Protein AF-A0A7J6TR35-F1 (afdb_monomer)

Structure (mmCIF, N/CA/C/O backbone):
data_AF-A0A7J6TR35-F1
#
_entry.id   AF-A0A7J6TR35-F1
#
loop_
_atom_site.group_PDB
_atom_site.id
_atom_site.type_symbol
_atom_site.label_atom_id
_atom_site.label_alt_id
_atom_site.label_comp_id
_atom_site.label_asym_id
_atom_site.label_entity_id
_atom_site.label_seq_id
_atom_site.pdbx_PDB_ins_code
_atom_site.Cartn_x
_atom_site.Cartn_y
_atom_site.Cartn_z
_atom_site.occupancy
_atom_site.B_iso_or_equiv
_atom_site.auth_seq_id
_atom_site.auth_comp_id
_atom_site.auth_asym_id
_atom_site.auth_atom_id
_atom_site.pdbx_PDB_model_num
ATOM 1 N N . GLY A 1 1 ? -9.290 15.208 1.679 1.00 87.44 1 GLY A N 1
ATOM 2 C CA . GLY A 1 1 ? -8.814 13.828 1.467 1.00 87.44 1 GLY A CA 1
ATOM 3 C C . GLY A 1 1 ? -7.302 13.813 1.445 1.00 87.44 1 GLY A C 1
ATOM 4 O O . GLY A 1 1 ? -6.704 14.871 1.281 1.00 87.44 1 GLY A O 1
ATOM 5 N N . THR A 1 2 ? -6.692 12.647 1.624 1.00 95.50 2 THR A N 1
ATOM 6 C CA . THR A 1 2 ? -5.244 12.455 1.485 1.00 95.50 2 THR A CA 1
ATOM 7 C C . THR A 1 2 ? -4.943 11.635 0.238 1.00 95.50 2 THR A C 1
ATOM 9 O O . THR A 1 2 ? -5.735 10.778 -0.150 1.00 95.50 2 THR A O 1
ATOM 12 N N . THR A 1 3 ? -3.794 11.877 -0.393 1.00 94.62 3 THR A N 1
ATOM 13 C CA . THR A 1 3 ? -3.360 11.060 -1.534 1.00 94.62 3 THR A CA 1
ATOM 14 C C . THR A 1 3 ? -2.903 9.680 -1.066 1.00 94.62 3 THR A C 1
ATOM 16 O O . THR A 1 3 ? -3.290 8.667 -1.640 1.00 94.62 3 THR A O 1
ATOM 19 N N . TYR A 1 4 ? -2.088 9.643 -0.010 1.00 96.75 4 TYR A N 1
ATOM 20 C CA . TYR A 1 4 ? -1.455 8.424 0.480 1.00 96.75 4 TYR A CA 1
ATOM 21 C C . TYR A 1 4 ? -2.284 7.774 1.579 1.00 96.75 4 TYR A C 1
ATOM 23 O O . TYR A 1 4 ? -3.078 8.432 2.263 1.00 96.75 4 TYR A O 1
ATOM 31 N N . THR A 1 5 ? -2.041 6.481 1.758 1.00 96.81 5 THR A N 1
ATOM 32 C CA . THR A 1 5 ? -2.553 5.709 2.883 1.00 96.81 5 THR A CA 1
ATOM 33 C C . THR A 1 5 ? -1.541 5.763 4.019 1.00 96.81 5 THR A C 1
ATOM 35 O O . THR A 1 5 ? -0.380 5.402 3.846 1.00 96.81 5 THR A O 1
ATOM 38 N N . TYR A 1 6 ? -1.970 6.226 5.188 1.00 97.44 6 TYR A N 1
ATOM 39 C CA . TYR A 1 6 ? -1.107 6.366 6.356 1.00 97.44 6 TYR A CA 1
ATOM 40 C C . TYR A 1 6 ? -1.404 5.241 7.335 1.00 97.44 6 TYR A C 1
ATOM 42 O O . TYR A 1 6 ? -2.530 5.102 7.816 1.00 97.44 6 TYR A O 1
ATOM 50 N N . LEU A 1 7 ? -0.390 4.432 7.625 1.00 96.38 7 LEU A N 1
ATOM 51 C CA . LEU A 1 7 ? -0.493 3.283 8.515 1.00 96.38 7 LEU A CA 1
ATOM 52 C C . LEU A 1 7 ? 0.219 3.567 9.842 1.00 96.38 7 LEU A C 1
ATOM 54 O O . LEU A 1 7 ? 1.269 4.210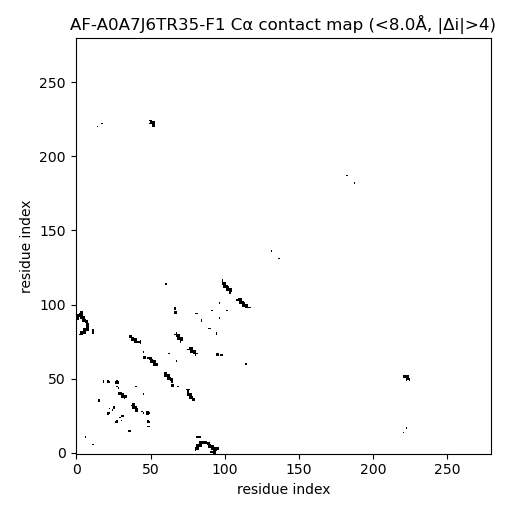 9.848 1.00 96.38 7 LEU A O 1
ATOM 58 N N . PRO A 1 8 ? -0.274 3.030 10.969 1.00 97.56 8 PRO A N 1
ATOM 59 C CA . PRO A 1 8 ? 0.451 3.061 12.231 1.00 97.56 8 PRO A CA 1
ATOM 60 C C . PRO A 1 8 ? 1.866 2.477 12.086 1.00 97.56 8 PRO A C 1
ATOM 62 O O . PRO A 1 8 ? 2.030 1.493 11.353 1.00 97.56 8 PRO A O 1
ATOM 65 N N . PRO A 1 9 ? 2.870 2.974 12.836 1.00 96.88 9 PRO A N 1
ATOM 66 C CA . PRO A 1 9 ? 4.278 2.616 12.637 1.00 96.88 9 PRO A CA 1
ATOM 67 C C . PRO A 1 9 ? 4.554 1.108 12.567 1.00 96.88 9 PRO A C 1
ATOM 69 O O . PRO A 1 9 ? 5.348 0.637 11.754 1.00 96.88 9 PRO A O 1
ATOM 72 N N . GLN A 1 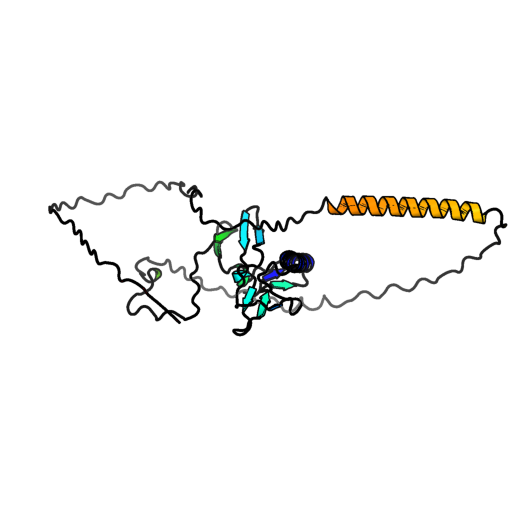10 ? 3.877 0.322 13.412 1.00 96.25 10 GLN A N 1
ATOM 73 C CA . GLN A 1 10 ? 4.049 -1.134 13.451 1.00 96.25 10 GLN A CA 1
ATOM 74 C C . GLN A 1 10 ? 3.476 -1.825 12.210 1.00 96.25 10 GLN A C 1
ATOM 76 O O . GLN A 1 10 ? 4.084 -2.764 11.701 1.00 96.25 10 GLN A O 1
ATOM 81 N N . ILE A 1 11 ? 2.333 -1.350 11.709 1.00 95.69 11 ILE A N 1
ATOM 82 C CA . ILE A 1 11 ? 1.693 -1.904 10.513 1.00 95.69 11 ILE A CA 1
ATOM 83 C C . ILE A 1 11 ? 2.506 -1.513 9.281 1.00 95.69 11 ILE A C 1
ATOM 85 O O . ILE A 1 11 ? 2.834 -2.387 8.486 1.00 95.69 11 ILE A O 1
ATOM 89 N N . PHE A 1 12 ? 2.921 -0.245 9.172 1.00 96.38 12 PHE A N 1
ATOM 90 C CA . PHE A 1 12 ? 3.792 0.219 8.091 1.00 96.38 12 PHE A CA 1
ATOM 91 C C . PHE A 1 12 ? 5.084 -0.605 8.020 1.00 96.38 12 PHE A C 1
ATOM 93 O O . PHE A 1 12 ? 5.415 -1.163 6.978 1.00 96.38 12 PHE A O 1
ATOM 100 N N . LYS A 1 13 ? 5.777 -0.772 9.154 1.00 96.56 13 LYS A N 1
ATOM 101 C CA . LYS A 1 13 ? 7.001 -1.580 9.230 1.00 96.56 13 LYS A CA 1
ATOM 102 C C . LYS A 1 13 ? 6.760 -3.046 8.862 1.00 96.56 13 LYS A C 1
ATOM 104 O O . LYS A 1 13 ? 7.585 -3.641 8.173 1.00 96.56 13 LYS A O 1
ATOM 109 N N . SER A 1 14 ? 5.661 -3.636 9.337 1.00 96.00 14 SER A N 1
ATOM 110 C CA . SER A 1 14 ? 5.304 -5.021 9.010 1.00 96.00 14 SER A CA 1
ATOM 111 C C . SER A 1 14 ? 5.011 -5.187 7.522 1.00 96.00 14 SER A C 1
ATOM 113 O O . SER A 1 14 ? 5.432 -6.177 6.933 1.00 96.00 14 SER A O 1
ATOM 115 N N . PHE A 1 15 ? 4.322 -4.221 6.917 1.00 96.19 15 PHE A N 1
ATOM 116 C CA . PHE A 1 15 ? 4.038 -4.199 5.489 1.00 96.19 15 PHE A CA 1
ATOM 117 C C . PHE A 1 15 ? 5.333 -4.147 4.679 1.00 96.19 15 PHE A C 1
ATOM 119 O O . PHE A 1 15 ? 5.580 -5.028 3.860 1.00 96.19 15 PHE A O 1
ATOM 126 N N . THR A 1 16 ? 6.208 -3.170 4.947 1.00 96.62 16 THR A N 1
ATOM 127 C CA . THR A 1 16 ? 7.451 -3.023 4.176 1.00 96.62 16 THR A CA 1
ATOM 128 C C . THR A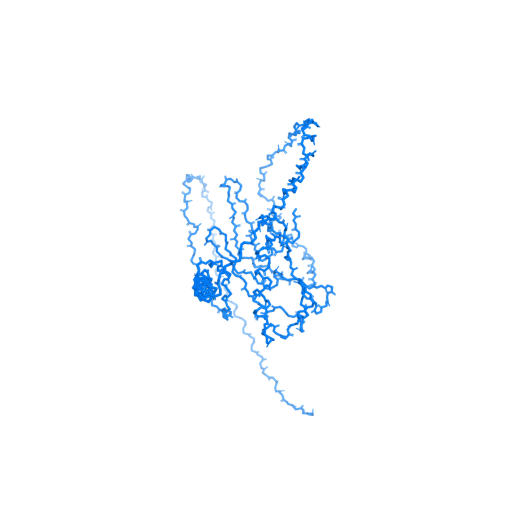 1 16 ? 8.355 -4.242 4.322 1.00 96.62 16 THR A C 1
ATOM 130 O O . THR A 1 16 ? 8.934 -4.678 3.336 1.00 96.62 16 THR A O 1
ATOM 133 N N . ALA A 1 17 ? 8.426 -4.831 5.521 1.00 96.56 17 ALA A N 1
ATOM 134 C CA . ALA A 1 17 ? 9.193 -6.051 5.754 1.00 96.56 17 ALA A CA 1
ATOM 135 C C . ALA A 1 17 ? 8.608 -7.268 5.019 1.00 96.56 17 ALA A C 1
ATOM 137 O O . ALA A 1 17 ? 9.368 -8.110 4.555 1.00 96.56 17 ALA A O 1
ATOM 138 N N . ALA A 1 18 ? 7.280 -7.367 4.898 1.00 96.94 18 ALA A N 1
ATOM 139 C CA . ALA A 1 18 ? 6.636 -8.438 4.140 1.00 96.94 18 ALA A CA 1
ATOM 140 C C . ALA A 1 18 ? 6.926 -8.328 2.637 1.00 96.94 18 ALA A C 1
ATOM 142 O O . ALA A 1 18 ? 7.180 -9.346 2.001 1.00 96.94 18 ALA A O 1
ATOM 143 N N . VAL A 1 19 ? 6.950 -7.109 2.081 1.00 97.25 19 VAL A N 1
ATOM 144 C CA . VAL A 1 19 ? 7.392 -6.895 0.692 1.00 97.25 19 VAL A CA 1
ATOM 145 C C . VAL A 1 19 ? 8.872 -7.239 0.539 1.00 97.25 19 VAL A C 1
ATOM 147 O O . VAL A 1 19 ? 9.225 -7.984 -0.368 1.00 97.25 19 VAL A O 1
ATOM 150 N N . ASP A 1 20 ? 9.732 -6.745 1.437 1.00 96.56 20 ASP A N 1
ATOM 151 C CA . ASP A 1 20 ? 11.172 -7.028 1.397 1.00 96.56 20 ASP A CA 1
ATOM 152 C C . ASP A 1 20 ? 11.445 -8.544 1.439 1.00 96.56 20 ASP A C 1
ATOM 154 O O . ASP A 1 20 ? 12.302 -9.035 0.710 1.00 96.56 20 ASP A O 1
ATOM 158 N N . GLU A 1 21 ? 10.699 -9.289 2.261 1.00 97.19 21 GLU A N 1
ATOM 159 C CA . GLU A 1 21 ? 10.762 -10.752 2.336 1.00 97.19 21 GLU A CA 1
ATOM 160 C C . GLU A 1 21 ? 10.277 -11.419 1.046 1.00 97.19 21 GLU A C 1
ATOM 162 O O . GLU A 1 21 ? 10.969 -12.284 0.515 1.00 97.19 21 GLU A O 1
ATOM 167 N N . ALA A 1 22 ? 9.115 -11.008 0.532 1.00 96.81 22 ALA A N 1
ATOM 168 C CA . ALA A 1 22 ? 8.531 -11.569 -0.684 1.00 96.81 22 ALA A CA 1
ATOM 169 C C . ALA A 1 22 ? 9.406 -11.329 -1.922 1.00 96.81 22 ALA A C 1
ATOM 171 O O . ALA A 1 22 ? 9.386 -12.133 -2.845 1.00 96.81 22 ALA A O 1
ATOM 172 N N . CYS A 1 23 ? 10.187 -10.248 -1.932 1.00 96.44 23 CYS A N 1
ATOM 173 C CA . CYS A 1 23 ? 11.065 -9.877 -3.037 1.00 96.44 23 CYS A CA 1
ATOM 174 C C . CYS A 1 23 ? 12.498 -10.414 -2.919 1.00 96.44 23 CYS A C 1
ATOM 176 O O . CYS A 1 23 ? 13.346 -10.063 -3.747 1.00 96.44 23 CYS A O 1
ATOM 178 N N . LYS A 1 24 ? 12.799 -11.249 -1.916 1.00 95.00 24 LYS A N 1
ATOM 179 C CA . LYS A 1 24 ? 14.118 -11.884 -1.796 1.00 95.00 24 LYS A CA 1
ATOM 180 C C . LYS A 1 24 ? 14.457 -12.722 -3.022 1.00 95.00 24 LYS A C 1
ATOM 182 O O . LYS A 1 24 ? 13.583 -13.190 -3.746 1.00 95.00 24 LYS A O 1
ATOM 187 N N . ASP A 1 25 ? 15.758 -12.875 -3.254 1.00 93.88 25 ASP A N 1
ATOM 188 C CA . ASP A 1 25 ? 16.315 -13.720 -4.315 1.00 93.88 25 ASP A CA 1
ATOM 189 C C . ASP A 1 25 ? 15.772 -13.402 -5.723 1.00 93.88 25 ASP A C 1
ATOM 191 O O . ASP A 1 25 ? 15.771 -14.245 -6.616 1.00 93.88 25 ASP A O 1
ATOM 195 N N . GLY A 1 26 ? 15.327 -12.157 -5.935 1.00 93.06 26 GLY A N 1
ATOM 196 C CA . GLY A 1 26 ? 14.819 -11.677 -7.219 1.00 93.06 26 GLY A CA 1
ATOM 197 C C . GLY A 1 26 ? 13.370 -12.061 -7.525 1.00 93.06 26 GLY A C 1
ATOM 198 O O . GLY A 1 26 ? 12.930 -11.825 -8.649 1.00 93.06 26 GLY A O 1
ATOM 199 N N . ALA A 1 27 ? 12.616 -12.592 -6.556 1.00 95.12 27 ALA A N 1
ATOM 200 C CA . ALA A 1 27 ? 11.234 -13.042 -6.745 1.00 95.12 27 ALA A CA 1
ATOM 201 C C . ALA A 1 27 ? 10.281 -11.946 -7.265 1.00 95.12 27 ALA A C 1
ATOM 203 O O . ALA A 1 27 ? 9.334 -12.249 -7.983 1.00 95.12 27 ALA A O 1
ATOM 204 N N . CYS A 1 28 ? 10.579 -10.671 -7.000 1.00 96.56 28 CYS A N 1
ATOM 205 C CA . CYS A 1 28 ? 9.855 -9.530 -7.569 1.00 96.56 28 CYS A CA 1
ATOM 206 C C . CYS A 1 28 ? 10.427 -9.094 -8.929 1.00 96.56 28 CYS A C 1
ATOM 208 O O . CYS A 1 28 ? 10.752 -7.925 -9.120 1.00 96.56 28 CYS A O 1
ATOM 210 N N . GLY A 1 29 ? 10.619 -10.034 -9.859 1.00 94.19 29 GLY A N 1
ATOM 211 C CA . GLY A 1 29 ? 11.063 -9.731 -11.229 1.00 94.19 29 GLY A CA 1
ATOM 212 C C . GLY A 1 29 ? 12.459 -9.098 -11.312 1.00 94.19 29 GLY A C 1
ATOM 213 O O . GLY A 1 29 ? 12.729 -8.284 -12.192 1.00 94.19 29 GLY A O 1
ATOM 214 N N . GLY A 1 30 ? 13.345 -9.416 -10.364 1.00 94.69 30 GLY A N 1
ATOM 215 C CA . GLY A 1 30 ? 14.668 -8.792 -10.263 1.00 94.69 30 GLY A CA 1
ATOM 216 C C . GLY A 1 30 ? 14.656 -7.351 -9.735 1.00 94.69 30 GLY A C 1
ATOM 217 O O . GLY A 1 30 ? 15.673 -6.660 -9.838 1.00 94.69 30 GLY A O 1
ATOM 218 N N . ALA A 1 31 ? 13.540 -6.881 -9.167 1.00 96.62 31 ALA A N 1
ATOM 219 C CA . ALA A 1 31 ? 13.483 -5.577 -8.524 1.00 96.62 31 ALA A CA 1
ATOM 220 C C . ALA A 1 31 ? 14.468 -5.473 -7.348 1.00 96.62 31 ALA A C 1
ATOM 222 O O . ALA A 1 31 ? 14.648 -6.404 -6.563 1.00 96.62 31 ALA A O 1
ATOM 223 N N . THR A 1 32 ? 15.097 -4.306 -7.205 1.00 96.31 32 THR A N 1
ATOM 224 C CA . THR A 1 32 ? 16.087 -4.028 -6.154 1.00 96.31 32 THR A CA 1
ATOM 225 C C . THR A 1 32 ? 15.641 -2.875 -5.270 1.00 96.31 32 THR A C 1
ATOM 227 O O . THR A 1 32 ? 15.049 -1.898 -5.732 1.00 96.31 32 THR A O 1
ATOM 230 N N . ARG A 1 33 ? 15.902 -2.973 -3.965 1.00 95.38 33 ARG A N 1
ATOM 231 C CA . ARG A 1 33 ? 15.516 -1.934 -3.008 1.00 95.38 33 ARG A CA 1
ATOM 232 C C . ARG A 1 33 ? 16.359 -0.676 -3.227 1.00 95.38 33 ARG A C 1
ATOM 234 O O . ARG A 1 33 ? 17.584 -0.749 -3.190 1.00 95.38 33 ARG A O 1
ATOM 241 N N . LYS A 1 34 ? 15.712 0.476 -3.431 1.00 94.38 34 LYS A N 1
ATOM 242 C CA . LYS A 1 34 ? 16.393 1.774 -3.583 1.00 94.38 34 LYS A CA 1
ATOM 243 C C . LYS A 1 34 ? 16.568 2.475 -2.242 1.00 94.38 34 LYS A C 1
ATOM 245 O O . LYS A 1 34 ? 17.639 2.983 -1.931 1.00 94.38 34 LYS A O 1
ATOM 250 N N . ASP A 1 35 ? 15.488 2.518 -1.474 1.00 94.12 35 ASP A N 1
ATOM 251 C CA . ASP A 1 35 ? 15.410 3.152 -0.164 1.00 94.12 35 ASP A CA 1
ATOM 252 C C . ASP A 1 35 ? 14.263 2.518 0.651 1.00 94.12 35 ASP A C 1
ATOM 254 O O . ASP A 1 35 ? 13.765 1.441 0.318 1.00 94.12 35 ASP A O 1
ATOM 258 N N . ARG A 1 36 ? 13.847 3.164 1.749 1.00 91.31 36 ARG A N 1
ATOM 259 C CA . ARG A 1 36 ? 12.800 2.648 2.647 1.00 91.31 36 ARG A CA 1
ATOM 260 C C . ARG A 1 36 ? 11.435 2.513 1.963 1.00 91.31 36 ARG A C 1
ATOM 262 O O . ARG A 1 36 ? 10.634 1.674 2.379 1.00 91.31 36 ARG A O 1
ATOM 269 N N . THR A 1 37 ? 11.139 3.331 0.961 1.00 94.62 37 THR A N 1
ATOM 270 C CA . THR A 1 37 ? 9.813 3.409 0.336 1.00 94.62 37 THR A CA 1
ATOM 271 C C . THR A 1 37 ? 9.829 3.065 -1.144 1.00 94.62 37 THR A C 1
ATOM 273 O O . THR A 1 37 ? 8.766 2.808 -1.693 1.00 94.62 37 THR A O 1
ATOM 276 N N . CYS A 1 38 ? 10.997 2.967 -1.778 1.00 96.44 38 CYS A N 1
ATOM 277 C CA . CYS A 1 38 ? 11.120 2.784 -3.216 1.00 96.44 38 CYS A CA 1
ATOM 278 C C . CYS A 1 38 ? 11.940 1.551 -3.619 1.00 96.44 38 CYS A C 1
ATOM 280 O O . CYS A 1 38 ? 12.883 1.125 -2.944 1.00 96.44 38 CYS A O 1
ATOM 282 N N . TRP A 1 39 ? 11.592 1.021 -4.784 1.00 97.56 39 TRP A N 1
ATOM 283 C CA . TRP A 1 39 ? 12.225 -0.082 -5.494 1.00 97.56 39 TRP A CA 1
ATOM 284 C C . TRP A 1 39 ? 12.618 0.369 -6.895 1.00 97.56 39 TRP A C 1
ATOM 286 O O . TRP A 1 39 ? 11.946 1.210 -7.486 1.00 97.56 39 TRP A O 1
ATOM 296 N N . VAL A 1 40 ? 13.689 -0.197 -7.437 1.00 96.62 40 VAL A N 1
ATOM 297 C CA . VAL A 1 40 ? 14.005 -0.137 -8.863 1.00 96.62 40 VAL A CA 1
ATOM 298 C C . VAL A 1 40 ? 13.534 -1.445 -9.488 1.00 96.62 40 VAL A C 1
ATOM 300 O O . VAL A 1 40 ? 14.102 -2.488 -9.176 1.00 96.62 40 VAL A O 1
ATOM 303 N N . SER A 1 41 ? 12.507 -1.394 -10.335 1.00 95.12 41 SER A N 1
ATOM 304 C CA . SER A 1 41 ? 11.939 -2.562 -11.012 1.00 95.12 41 SER A CA 1
ATOM 305 C C . SER A 1 41 ? 12.352 -2.594 -12.489 1.00 95.12 41 SER A C 1
ATOM 307 O O . SER A 1 41 ? 12.053 -1.642 -13.221 1.00 95.12 41 SER A O 1
ATOM 309 N N . PRO A 1 42 ? 13.058 -3.639 -12.955 1.00 91.56 42 PRO A N 1
ATOM 310 C CA . PRO A 1 42 ? 13.321 -3.838 -14.375 1.00 91.56 42 PRO A CA 1
ATOM 311 C C . PRO A 1 42 ? 12.022 -3.874 -15.190 1.00 91.56 42 PRO A C 1
ATOM 313 O O . PRO A 1 42 ? 11.014 -4.415 -14.751 1.00 91.56 42 PRO A O 1
ATOM 316 N N . GLY A 1 43 ? 12.041 -3.293 -16.390 1.00 86.56 43 GLY A N 1
ATOM 317 C CA . GLY A 1 43 ? 10.910 -3.388 -17.321 1.00 86.56 43 GLY A CA 1
ATOM 318 C C . GLY A 1 43 ? 9.664 -2.576 -16.952 1.00 86.56 43 GLY A C 1
ATOM 319 O O . GLY A 1 43 ? 8.666 -2.704 -17.649 1.00 86.56 43 GLY A O 1
ATOM 320 N N . ASN A 1 44 ? 9.712 -1.720 -15.921 1.00 87.62 44 ASN A N 1
ATOM 321 C CA . ASN A 1 44 ? 8.551 -0.944 -15.463 1.00 87.62 44 ASN A CA 1
ATOM 322 C C . ASN A 1 44 ? 7.340 -1.812 -15.080 1.00 87.62 44 ASN A C 1
ATOM 324 O O . ASN A 1 44 ? 6.191 -1.420 -15.283 1.00 87.62 44 ASN A O 1
ATOM 328 N N . ASP A 1 45 ? 7.603 -2.982 -14.500 1.00 88.31 45 ASP A N 1
ATOM 329 C CA . ASP A 1 45 ? 6.560 -3.920 -14.105 1.00 88.31 45 ASP A CA 1
ATOM 330 C C . ASP A 1 45 ? 6.472 -4.068 -12.580 1.00 88.31 45 ASP A C 1
ATOM 332 O O . ASP A 1 45 ? 7.482 -4.137 -11.875 1.00 88.31 45 ASP A O 1
ATOM 336 N N . THR A 1 46 ? 5.247 -4.105 -12.063 1.00 93.94 46 THR A N 1
ATOM 337 C CA . THR A 1 46 ? 4.931 -4.369 -10.653 1.00 93.94 46 THR A CA 1
ATOM 338 C C . THR A 1 46 ? 4.190 -5.690 -10.460 1.00 93.94 46 THR A C 1
ATOM 340 O O . THR A 1 46 ? 3.920 -6.060 -9.321 1.00 93.94 46 THR A O 1
ATOM 343 N N . SER A 1 47 ? 3.898 -6.439 -11.526 1.00 94.38 47 SER A N 1
ATOM 344 C CA . SER A 1 47 ? 3.125 -7.688 -11.487 1.00 94.38 47 SER A CA 1
ATOM 345 C C . SER A 1 47 ? 3.733 -8.768 -10.584 1.00 94.38 47 SER A C 1
ATOM 347 O O . SER A 1 47 ? 3.012 -9.575 -10.005 1.00 94.38 47 SER A O 1
ATOM 349 N N . SER A 1 48 ? 5.061 -8.762 -10.435 1.00 95.81 48 SER A N 1
ATOM 350 C CA . SER A 1 48 ? 5.807 -9.735 -9.627 1.00 95.81 48 SER A CA 1
ATOM 351 C C . SER A 1 48 ? 5.867 -9.383 -8.135 1.00 95.81 48 SER A C 1
ATOM 353 O O . SER A 1 48 ? 6.394 -10.159 -7.342 1.00 95.81 48 SER A O 1
ATOM 355 N N . PHE A 1 49 ? 5.360 -8.216 -7.730 1.00 97.56 49 PHE A N 1
ATOM 356 C CA . PHE A 1 49 ? 5.268 -7.834 -6.321 1.00 97.56 49 PHE A CA 1
ATOM 357 C C . PHE A 1 49 ? 4.086 -8.539 -5.631 1.00 97.56 49 PHE A C 1
ATOM 359 O O . PHE A 1 49 ? 3.118 -8.930 -6.286 1.00 97.56 49 PHE A O 1
ATOM 366 N N . PRO A 1 50 ? 4.1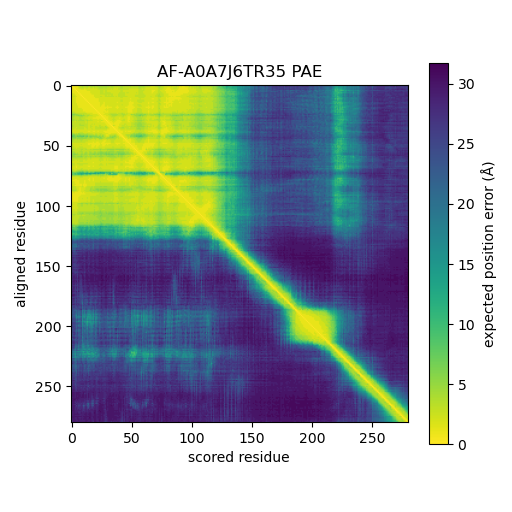20 -8.710 -4.296 1.00 97.31 50 PRO A N 1
ATOM 367 C CA . PRO A 1 50 ? 3.083 -9.454 -3.585 1.00 97.31 50 PRO A CA 1
ATOM 368 C C . PRO A 1 50 ? 1.712 -8.770 -3.650 1.00 97.31 50 PRO A C 1
ATOM 370 O O . PRO A 1 50 ? 1.592 -7.558 -3.488 1.00 97.31 50 PRO A O 1
ATOM 373 N N . VAL A 1 51 ? 0.648 -9.556 -3.792 1.00 96.12 51 VAL A N 1
ATOM 374 C CA . VAL A 1 51 ? -0.725 -9.080 -3.578 1.00 96.12 51 VAL A CA 1
ATOM 375 C C . VAL A 1 51 ? -1.051 -9.190 -2.090 1.00 96.12 51 VAL A C 1
ATOM 377 O O . VAL A 1 51 ? -0.844 -10.239 -1.476 1.00 96.12 51 VAL A O 1
ATOM 380 N N . PHE A 1 52 ? -1.563 -8.116 -1.491 1.00 94.50 52 PHE A N 1
ATOM 381 C CA . PHE A 1 52 ? -1.934 -8.116 -0.076 1.00 94.50 52 PHE A CA 1
ATOM 382 C C . PHE A 1 52 ? -3.418 -8.382 0.119 1.00 94.50 52 PHE A C 1
ATOM 384 O O . PHE A 1 52 ? -4.251 -7.885 -0.624 1.00 94.50 52 PHE A O 1
ATOM 391 N N . ARG A 1 53 ? -3.768 -9.113 1.178 1.00 93.00 53 ARG A N 1
ATOM 392 C CA . ARG A 1 53 ? -5.158 -9.244 1.620 1.00 93.00 53 ARG A CA 1
ATOM 393 C C . ARG A 1 53 ? -5.461 -8.191 2.678 1.00 93.00 53 ARG A C 1
ATOM 395 O O . ARG A 1 53 ? -4.928 -8.255 3.785 1.00 93.00 53 ARG A O 1
ATOM 402 N N . PHE A 1 54 ? -6.343 -7.253 2.361 1.00 88.50 54 PHE A N 1
ATOM 403 C CA . PHE A 1 54 ? -6.803 -6.232 3.296 1.00 88.50 54 PHE A CA 1
ATOM 404 C C . PHE A 1 54 ? -8.136 -6.649 3.913 1.00 88.50 54 PHE A C 1
ATOM 406 O O . PHE A 1 54 ? -9.037 -7.043 3.181 1.00 88.50 54 PHE A O 1
ATOM 413 N N . THR A 1 55 ? -8.266 -6.600 5.244 1.00 90.25 55 THR A N 1
ATOM 414 C CA . THR A 1 55 ? -9.480 -7.039 5.960 1.00 90.25 55 THR A CA 1
ATOM 415 C C . THR A 1 55 ? -10.026 -5.924 6.848 1.00 90.25 55 THR A C 1
ATOM 417 O O . THR A 1 55 ? -9.326 -5.471 7.751 1.00 90.25 55 THR A O 1
ATOM 420 N N . ILE A 1 56 ? -11.287 -5.526 6.649 1.00 87.75 56 ILE A N 1
ATOM 421 C CA . ILE A 1 56 ? -12.032 -4.619 7.543 1.00 87.75 56 ILE A CA 1
ATOM 422 C C . ILE A 1 56 ? -13.409 -5.220 7.806 1.00 87.75 56 ILE A C 1
ATOM 424 O O . ILE A 1 56 ? -14.065 -5.734 6.904 1.00 87.75 56 ILE A O 1
ATOM 428 N N . GLY A 1 57 ? -13.838 -5.203 9.072 1.00 88.38 57 GLY A N 1
ATOM 429 C CA . GLY A 1 57 ? -15.152 -5.729 9.462 1.00 88.38 57 GLY A CA 1
ATOM 430 C C . GLY A 1 57 ? -15.358 -7.211 9.116 1.00 88.38 57 GLY A C 1
ATOM 431 O O . GLY A 1 57 ? -16.479 -7.626 8.849 1.00 88.38 57 GLY A O 1
ATOM 432 N N . GLY A 1 58 ? -14.279 -8.003 9.049 1.00 88.69 58 GLY A N 1
ATOM 433 C CA . GLY A 1 58 ? -14.321 -9.419 8.657 1.00 88.69 58 GLY A CA 1
ATOM 434 C C . GLY A 1 58 ? -14.477 -9.674 7.151 1.00 88.69 58 GLY A C 1
ATOM 435 O O . GLY A 1 58 ? -14.430 -10.825 6.722 1.00 88.69 58 GLY A O 1
ATOM 436 N N . LYS A 1 59 ? -14.621 -8.627 6.331 1.00 87.81 59 LYS A N 1
ATOM 437 C CA . LYS A 1 59 ? -14.612 -8.715 4.867 1.00 87.81 59 LYS A CA 1
ATOM 438 C C . LYS A 1 59 ? -13.215 -8.412 4.348 1.00 87.81 59 LYS A C 1
ATOM 440 O O . LYS A 1 59 ? -12.517 -7.576 4.919 1.00 87.81 59 LYS A O 1
ATOM 445 N N . HIS A 1 60 ? -12.809 -9.091 3.279 1.00 89.69 60 HIS A N 1
ATOM 446 C CA . HIS A 1 60 ? -11.479 -8.923 2.709 1.00 89.69 60 HIS A CA 1
ATOM 447 C C . HIS A 1 60 ? -11.502 -8.628 1.212 1.00 89.69 60 HIS A C 1
ATOM 449 O O . HIS A 1 60 ? -12.432 -9.016 0.501 1.00 89.69 60 HIS A O 1
ATOM 455 N N . ARG A 1 61 ? -10.465 -7.926 0.759 1.00 89.69 61 ARG A N 1
ATOM 456 C CA . ARG A 1 61 ? -10.174 -7.638 -0.648 1.00 89.69 61 ARG A CA 1
ATOM 457 C C . ARG A 1 61 ? -8.688 -7.795 -0.920 1.00 89.69 61 ARG A C 1
ATOM 459 O O . ARG A 1 61 ? -7.872 -7.745 0.006 1.00 89.69 61 ARG A O 1
ATOM 466 N N . LEU A 1 62 ? -8.368 -8.026 -2.184 1.00 91.38 62 LEU A N 1
ATOM 467 C CA . LEU A 1 62 ? -7.000 -8.063 -2.668 1.00 91.38 62 LEU A CA 1
ATOM 468 C C . LEU A 1 62 ? -6.540 -6.639 -2.974 1.00 91.38 62 LEU A C 1
ATOM 470 O O . LEU A 1 62 ? -7.275 -5.838 -3.537 1.00 91.38 62 LEU A O 1
ATOM 474 N N . TRP A 1 63 ? -5.316 -6.319 -2.578 1.00 91.88 63 TRP A N 1
ATOM 475 C CA . TRP A 1 63 ? -4.683 -5.039 -2.829 1.00 91.88 63 TRP A CA 1
ATOM 476 C C . TRP A 1 63 ? -3.434 -5.275 -3.667 1.00 91.88 63 TRP A C 1
ATOM 478 O O . TRP A 1 63 ? -2.398 -5.736 -3.175 1.00 91.88 63 TRP A O 1
ATOM 488 N N . HIS A 1 64 ? -3.584 -5.024 -4.964 1.00 93.44 64 HIS A N 1
ATOM 489 C CA . HIS A 1 64 ? -2.565 -5.293 -5.968 1.00 93.44 64 HIS A CA 1
ATOM 490 C C . HIS A 1 64 ? -1.420 -4.266 -5.926 1.00 93.44 64 HIS A C 1
ATOM 492 O O . HIS A 1 64 ? -1.646 -3.107 -5.561 1.00 93.44 64 HIS A O 1
ATOM 498 N N . PRO A 1 65 ? -0.203 -4.655 -6.360 1.00 95.31 65 PRO A N 1
ATOM 499 C CA . PRO A 1 65 ? 0.956 -3.762 -6.455 1.00 95.31 65 PRO A CA 1
ATOM 500 C C . PRO A 1 65 ? 0.694 -2.453 -7.185 1.00 95.31 65 PRO A C 1
ATOM 502 O O . PRO A 1 65 ? 1.169 -1.405 -6.758 1.00 95.31 65 PRO A O 1
ATOM 505 N N . THR A 1 66 ? -0.118 -2.492 -8.237 1.00 91.44 66 THR A N 1
ATOM 506 C CA . THR A 1 66 ? -0.510 -1.315 -9.020 1.00 91.44 66 THR A CA 1
ATOM 507 C C . THR A 1 66 ? -1.242 -0.247 -8.197 1.00 91.44 66 THR A C 1
ATOM 509 O O . THR A 1 66 ? -1.243 0.915 -8.584 1.00 91.44 66 THR A O 1
ATOM 512 N N . PHE A 1 67 ? -1.836 -0.607 -7.055 1.00 91.94 67 PHE A N 1
ATOM 513 C CA . PHE A 1 67 ? -2.575 0.322 -6.194 1.00 91.94 67 PHE A CA 1
ATOM 514 C C . PHE A 1 67 ? -1.752 0.804 -4.988 1.00 91.94 67 PHE A C 1
ATOM 516 O O . PHE A 1 67 ? -1.884 1.950 -4.551 1.00 91.94 67 PHE A O 1
ATOM 523 N N . TYR A 1 68 ? -0.858 -0.034 -4.451 1.00 95.19 68 TYR A N 1
ATOM 524 C CA . TYR A 1 68 ? 0.007 0.361 -3.331 1.00 95.19 68 TYR A CA 1
ATOM 525 C C . TYR A 1 68 ? 1.388 0.886 -3.764 1.00 95.19 68 TYR A C 1
ATOM 527 O O . TYR A 1 68 ? 2.178 1.303 -2.912 1.00 95.19 68 TYR A O 1
ATOM 535 N N . MET A 1 69 ? 1.700 0.891 -5.063 1.00 95.75 69 MET A N 1
ATOM 536 C CA . MET A 1 69 ? 2.921 1.465 -5.634 1.00 95.75 69 MET A CA 1
ATOM 537 C C . MET A 1 69 ? 2.587 2.453 -6.749 1.00 95.75 69 MET A C 1
ATOM 539 O O . MET A 1 69 ? 1.647 2.256 -7.507 1.00 95.75 69 MET A O 1
ATOM 543 N N . TYR A 1 70 ? 3.402 3.494 -6.894 1.00 93.75 70 TYR A N 1
ATOM 544 C CA . TYR A 1 70 ? 3.326 4.425 -8.016 1.00 93.75 70 TYR A CA 1
ATOM 545 C C . TYR A 1 70 ? 4.675 4.532 -8.723 1.00 93.75 70 TYR A C 1
ATOM 547 O O . TYR A 1 70 ? 5.735 4.460 -8.092 1.00 93.75 70 TYR A O 1
ATOM 555 N N . ASN A 1 71 ? 4.632 4.735 -10.040 1.00 93.75 71 ASN A N 1
ATOM 556 C CA . ASN A 1 71 ? 5.824 4.997 -10.834 1.00 93.75 71 ASN A CA 1
ATOM 557 C C . ASN A 1 71 ? 6.312 6.434 -10.589 1.00 93.75 71 ASN A C 1
ATOM 559 O O . ASN A 1 71 ? 5.574 7.406 -10.770 1.00 93.75 71 ASN A O 1
ATOM 563 N N . LYS A 1 72 ? 7.571 6.592 -10.176 1.00 92.06 72 LYS A N 1
ATOM 564 C CA . LYS A 1 72 ? 8.169 7.907 -9.947 1.00 92.06 72 LYS A CA 1
ATOM 565 C C . LYS A 1 72 ? 8.724 8.463 -11.258 1.00 92.06 72 LYS A C 1
ATOM 567 O O . LYS A 1 72 ? 9.806 8.065 -11.682 1.00 92.06 72 LYS A O 1
ATOM 572 N N . ALA A 1 73 ? 8.030 9.451 -11.824 1.00 84.31 73 ALA A N 1
ATOM 573 C CA . ALA A 1 73 ? 8.490 10.272 -12.951 1.00 84.31 73 ALA A CA 1
ATOM 574 C C . ALA A 1 73 ? 8.889 9.474 -14.211 1.00 84.31 73 ALA A C 1
ATOM 576 O O . ALA A 1 73 ? 9.933 9.746 -14.802 1.00 84.31 73 ALA A O 1
ATOM 577 N N . ASN A 1 74 ? 8.069 8.495 -14.610 1.00 76.25 74 ASN A N 1
ATOM 578 C CA . ASN A 1 74 ? 8.296 7.631 -15.779 1.00 76.25 74 ASN A CA 1
ATOM 579 C C . ASN A 1 74 ? 9.669 6.942 -15.760 1.00 76.25 74 ASN A C 1
ATOM 581 O O . ASN A 1 74 ? 10.319 6.773 -16.790 1.00 76.25 74 ASN A O 1
ATOM 585 N N . SER A 1 75 ? 10.141 6.588 -14.567 1.00 88.19 75 SER A N 1
ATOM 586 C CA . SER A 1 75 ? 11.408 5.891 -14.371 1.00 88.19 75 SER A CA 1
ATOM 587 C C . SER A 1 75 ? 11.157 4.455 -13.947 1.00 88.19 75 SER A C 1
ATOM 589 O O . SER A 1 75 ? 10.078 4.128 -13.474 1.00 88.19 75 SER A O 1
ATOM 591 N N . ASN A 1 76 ? 12.197 3.628 -13.951 1.00 93.75 76 ASN A N 1
ATOM 592 C CA . ASN A 1 76 ? 12.141 2.280 -13.379 1.00 93.75 76 ASN A CA 1
ATOM 593 C C . ASN A 1 76 ? 12.025 2.276 -11.841 1.00 93.75 76 ASN A C 1
ATOM 595 O O . ASN A 1 76 ? 12.296 1.261 -11.211 1.00 93.75 76 ASN A O 1
ATOM 599 N N . THR A 1 77 ? 11.687 3.405 -11.206 1.00 96.50 77 THR A N 1
ATOM 600 C CA . THR A 1 77 ? 11.526 3.515 -9.753 1.00 96.50 77 THR A CA 1
ATOM 601 C C . THR A 1 77 ? 10.049 3.472 -9.372 1.00 96.50 77 THR A C 1
ATOM 603 O O . THR A 1 77 ? 9.289 4.365 -9.741 1.00 96.50 77 THR A O 1
ATOM 606 N N . TYR A 1 78 ? 9.678 2.503 -8.541 1.00 97.12 78 TYR A N 1
ATOM 607 C CA . TYR A 1 78 ? 8.346 2.371 -7.958 1.00 97.12 78 TYR A CA 1
ATOM 608 C C . TYR A 1 78 ? 8.409 2.625 -6.465 1.00 97.12 78 TYR A C 1
ATOM 610 O O . TYR A 1 78 ? 9.183 1.986 -5.755 1.00 97.12 78 TYR A O 1
ATOM 618 N N . CYS A 1 79 ? 7.606 3.561 -5.983 1.00 97.19 79 CYS A N 1
ATOM 619 C CA . CYS A 1 79 ? 7.557 3.919 -4.573 1.00 97.19 79 CYS A CA 1
ATOM 620 C C . CYS A 1 79 ? 6.204 3.537 -3.985 1.00 97.19 79 CYS A C 1
ATOM 622 O O . CYS A 1 79 ? 5.191 3.590 -4.678 1.00 97.19 79 CYS A O 1
ATOM 624 N N . TYR A 1 80 ? 6.176 3.156 -2.713 1.00 97.50 80 TYR A N 1
ATOM 625 C CA . TYR A 1 80 ? 4.925 2.884 -2.024 1.00 97.50 80 TYR A CA 1
ATOM 626 C C . TYR A 1 80 ? 4.057 4.145 -1.956 1.00 97.50 80 TYR A C 1
ATOM 628 O O . TYR A 1 80 ? 4.555 5.248 -1.735 1.00 97.50 80 TYR A O 1
ATOM 636 N N . THR A 1 81 ? 2.746 3.969 -2.075 1.00 96.75 81 THR A N 1
ATOM 637 C CA . THR A 1 81 ? 1.718 4.993 -1.812 1.00 96.75 81 THR A CA 1
ATOM 638 C C . THR A 1 81 ? 1.252 4.962 -0.345 1.00 96.75 81 THR A C 1
ATOM 640 O O . THR A 1 81 ? 0.131 5.364 -0.007 1.00 96.75 81 THR A O 1
ATOM 643 N N . LEU A 1 82 ? 2.130 4.442 0.517 1.00 96.12 82 LEU A N 1
ATOM 644 C CA . LEU A 1 82 ? 1.954 4.177 1.936 1.00 96.12 82 LEU A CA 1
ATOM 645 C C . LEU A 1 82 ? 2.986 4.966 2.737 1.00 96.12 82 LEU A C 1
ATOM 647 O O . LEU A 1 82 ? 4.159 4.977 2.366 1.00 96.12 82 LEU A O 1
ATOM 651 N N . GLU A 1 83 ? 2.576 5.540 3.864 1.00 96.69 83 GLU A N 1
ATOM 652 C CA . GLU A 1 83 ? 3.473 6.238 4.793 1.00 96.69 83 GLU A CA 1
ATOM 653 C C . GLU A 1 83 ? 3.210 5.858 6.252 1.00 96.69 83 GLU A C 1
ATOM 655 O O . GLU A 1 83 ? 2.136 5.373 6.619 1.00 96.69 83 GLU A O 1
ATOM 660 N N . ASP A 1 84 ? 4.219 6.089 7.091 1.00 95.75 84 ASP A N 1
ATOM 661 C CA . ASP A 1 84 ? 4.096 5.976 8.543 1.00 95.75 84 ASP A CA 1
ATOM 662 C C . ASP A 1 84 ? 3.290 7.170 9.074 1.00 95.75 84 ASP A C 1
ATOM 664 O O . ASP A 1 84 ? 3.672 8.324 8.888 1.00 95.75 84 ASP A O 1
ATOM 668 N N . ASN A 1 85 ? 2.165 6.893 9.733 1.00 95.12 85 ASN A N 1
ATOM 669 C CA . ASN A 1 85 ? 1.288 7.923 10.279 1.00 95.12 85 ASN A CA 1
ATOM 670 C C . ASN A 1 85 ? 1.834 8.556 11.571 1.00 95.12 85 ASN A C 1
ATOM 672 O O . ASN A 1 85 ? 1.276 9.533 12.061 1.00 95.12 85 ASN A O 1
ATOM 676 N N . HIS A 1 86 ? 2.855 7.958 12.198 1.00 95.56 86 HIS A N 1
ATOM 677 C CA . HIS A 1 86 ? 3.365 8.329 13.527 1.00 95.56 86 HIS A CA 1
ATOM 678 C C . HIS A 1 86 ? 2.287 8.394 14.629 1.00 95.56 86 HIS A C 1
ATOM 680 O O . HIS A 1 86 ? 2.513 8.928 15.715 1.00 95.56 86 HIS A O 1
ATOM 686 N N . ALA A 1 87 ? 1.131 7.788 14.362 1.00 94.50 87 ALA A N 1
ATOM 687 C CA . ALA A 1 87 ? -0.063 7.774 15.189 1.00 94.50 87 ALA A CA 1
ATOM 688 C C . ALA A 1 87 ? -0.645 6.351 15.240 1.00 94.50 87 ALA A C 1
ATOM 690 O O . ALA A 1 87 ? -0.098 5.415 14.646 1.00 94.50 87 ALA A O 1
ATOM 691 N N . ARG A 1 88 ? -1.723 6.151 16.002 1.00 94.12 88 ARG A N 1
ATOM 692 C CA . ARG A 1 88 ? -2.347 4.821 16.164 1.00 94.12 88 ARG A CA 1
ATOM 693 C C . ARG A 1 88 ? -3.436 4.558 15.134 1.00 94.12 88 ARG A C 1
ATOM 695 O O . ARG A 1 88 ? -3.827 3.413 14.930 1.00 94.12 88 ARG A O 1
ATOM 702 N N . GLU A 1 89 ? -3.920 5.615 14.512 1.00 94.75 89 GLU A N 1
ATOM 703 C CA . GLU A 1 89 ? -4.989 5.619 13.541 1.00 94.75 89 GLU A CA 1
ATOM 704 C C . GLU A 1 89 ? -4.455 5.237 12.160 1.00 94.75 89 GLU A C 1
ATOM 706 O O . GLU A 1 89 ? -3.307 5.518 11.808 1.00 94.75 89 GLU A O 1
ATOM 711 N N . THR A 1 90 ? -5.309 4.598 11.367 1.00 95.62 90 THR A N 1
ATOM 712 C CA . THR A 1 90 ? -5.071 4.374 9.939 1.00 95.62 90 THR A CA 1
ATOM 713 C C . THR A 1 90 ? -5.876 5.395 9.150 1.00 95.62 90 THR A C 1
ATOM 715 O O . THR A 1 90 ? -7.061 5.578 9.423 1.00 95.62 90 THR A O 1
ATOM 718 N N . VAL A 1 91 ? -5.252 6.030 8.162 1.00 96.75 91 VAL A N 1
ATOM 719 C CA . VAL A 1 91 ? -5.934 6.905 7.202 1.00 96.75 91 VAL A CA 1
ATOM 720 C C . VAL A 1 91 ? -5.885 6.230 5.840 1.00 96.75 91 VAL A C 1
ATOM 722 O O . VAL A 1 91 ? -4.814 6.118 5.248 1.00 96.75 91 VAL A O 1
ATOM 725 N N . LEU A 1 92 ? -7.036 5.773 5.349 1.00 95.56 92 LEU A N 1
ATOM 726 C CA . LEU A 1 92 ? -7.167 5.199 4.010 1.00 95.56 92 LEU A CA 1
ATOM 727 C C . LEU A 1 92 ? -7.306 6.342 3.003 1.00 95.56 92 LEU A C 1
ATOM 729 O O . LEU A 1 92 ? -8.334 7.017 2.957 1.00 95.56 92 LEU A O 1
ATOM 733 N N . GLY A 1 93 ? -6.231 6.609 2.265 1.00 95.88 93 GLY A N 1
ATOM 734 C CA . GLY A 1 93 ? -6.192 7.689 1.285 1.00 95.88 93 GLY A CA 1
ATOM 735 C C . GLY A 1 93 ? -6.681 7.255 -0.089 1.00 95.88 93 GLY A C 1
ATOM 736 O O . GLY A 1 93 ? -7.095 6.113 -0.298 1.00 95.88 93 GLY A O 1
ATOM 737 N N . ALA A 1 94 ? -6.542 8.161 -1.055 1.00 94.69 94 ALA A N 1
ATOM 738 C CA . ALA A 1 94 ? -6.883 7.898 -2.448 1.00 94.69 94 ALA A CA 1
ATOM 739 C C . ALA A 1 94 ? -6.163 6.658 -3.004 1.00 94.69 94 ALA A C 1
ATOM 741 O O . ALA A 1 94 ? -6.745 5.936 -3.801 1.00 94.69 94 ALA A O 1
ATOM 742 N N . SER A 1 95 ? -4.935 6.369 -2.564 1.00 93.50 95 SER A N 1
ATOM 743 C CA . SER A 1 95 ? -4.199 5.177 -2.998 1.00 93.50 95 SER A CA 1
ATOM 744 C C . SER A 1 95 ? -4.835 3.847 -2.596 1.00 93.50 95 SER A C 1
ATOM 746 O O . SER A 1 95 ? -4.725 2.873 -3.331 1.00 93.50 95 SER A O 1
ATOM 748 N N . TRP A 1 96 ? -5.516 3.792 -1.451 1.00 93.94 96 TRP A N 1
ATOM 749 C CA . TRP A 1 96 ? -6.274 2.605 -1.058 1.00 93.94 96 TRP A CA 1
ATOM 750 C C . TRP A 1 96 ? -7.619 2.538 -1.788 1.00 93.94 96 TRP A C 1
ATOM 752 O O . TRP A 1 96 ? -8.061 1.459 -2.159 1.00 93.94 96 TRP A O 1
ATOM 762 N N . MET A 1 97 ? -8.238 3.693 -2.044 1.00 94.06 97 MET A N 1
ATOM 763 C CA . MET A 1 97 ? -9.495 3.773 -2.794 1.00 94.06 97 MET A CA 1
ATOM 764 C C . MET A 1 97 ? -9.329 3.396 -4.275 1.00 94.06 97 MET A C 1
ATOM 766 O O . MET A 1 97 ? -10.304 3.043 -4.925 1.00 94.06 97 MET A O 1
ATOM 770 N N . GLN A 1 98 ? -8.115 3.463 -4.829 1.00 91.69 98 GLN A N 1
ATOM 771 C CA . GLN A 1 98 ? -7.852 2.989 -6.189 1.00 91.69 98 GLN A CA 1
ATOM 772 C C . GLN A 1 98 ? -8.137 1.488 -6.311 1.00 91.69 98 GLN A C 1
ATOM 774 O O . GLN A 1 98 ? -7.755 0.701 -5.443 1.00 91.69 98 GLN A O 1
ATOM 779 N N . GLY A 1 99 ? -8.815 1.108 -7.396 1.00 89.00 99 GLY A N 1
ATOM 780 C CA . GLY A 1 99 ? -9.264 -0.269 -7.620 1.00 89.00 99 GLY A CA 1
ATOM 781 C C . GLY A 1 99 ? -10.459 -0.683 -6.761 1.00 89.00 99 GLY A C 1
ATOM 782 O O . GLY A 1 99 ? -10.783 -1.867 -6.719 1.00 89.00 99 GLY A O 1
ATOM 783 N N . HIS A 1 100 ? -11.106 0.262 -6.069 1.00 92.19 100 HIS A N 1
ATOM 784 C CA . HIS A 1 100 ? -12.258 -0.018 -5.224 1.00 92.19 100 HIS A CA 1
ATOM 785 C C . HIS A 1 100 ? -13.405 0.961 -5.473 1.00 92.19 100 HIS A C 1
ATOM 787 O O . HIS A 1 100 ? -13.209 2.177 -5.494 1.00 92.19 100 HIS A O 1
ATOM 793 N N . ASP A 1 101 ? -14.621 0.429 -5.545 1.00 93.00 101 ASP A N 1
ATOM 794 C CA . ASP A 1 101 ? -15.840 1.225 -5.465 1.00 93.00 101 ASP A CA 1
ATOM 795 C C . ASP A 1 101 ? -16.187 1.408 -3.995 1.00 93.00 101 ASP A C 1
ATOM 797 O O . ASP A 1 101 ? -16.466 0.439 -3.289 1.00 93.00 101 ASP A O 1
ATOM 801 N N . ILE A 1 102 ? -16.132 2.651 -3.517 1.00 93.56 102 ILE A N 1
ATOM 802 C CA . ILE A 1 102 ? -16.362 2.988 -2.111 1.00 93.56 102 ILE A CA 1
ATOM 803 C C . ILE A 1 102 ? -17.743 3.617 -1.958 1.00 93.56 102 ILE A C 1
ATOM 805 O O . ILE A 1 102 ? -18.016 4.681 -2.511 1.00 93.56 102 ILE A O 1
ATOM 809 N N . ILE A 1 103 ? -18.597 2.977 -1.160 1.00 95.06 103 ILE A N 1
ATOM 810 C CA . ILE A 1 103 ? -19.981 3.397 -0.930 1.00 95.06 103 ILE A CA 1
ATOM 811 C C . ILE A 1 103 ? -20.104 3.916 0.501 1.00 95.06 103 ILE A C 1
ATOM 813 O O . ILE A 1 103 ? -19.903 3.175 1.466 1.00 95.06 103 ILE A O 1
ATOM 817 N N . PHE A 1 104 ? -20.449 5.194 0.637 1.00 95.56 104 PHE A N 1
ATOM 818 C CA . PHE A 1 104 ? -20.739 5.824 1.923 1.00 95.56 104 PHE A CA 1
ATOM 819 C C . PHE A 1 104 ? -22.245 5.802 2.164 1.00 95.56 104 PHE A C 1
ATOM 821 O O . PHE A 1 104 ? -22.970 6.683 1.707 1.00 95.56 104 PHE A O 1
ATOM 828 N N . ASP A 1 105 ? -22.708 4.793 2.890 1.00 96.62 105 ASP A N 1
ATOM 829 C CA . ASP A 1 105 ? -24.098 4.686 3.311 1.00 96.62 105 ASP A CA 1
ATOM 830 C C . ASP A 1 105 ? -24.280 5.498 4.599 1.00 96.62 105 ASP A C 1
ATOM 832 O O . ASP A 1 105 ? -24.017 5.035 5.715 1.00 96.62 105 ASP A O 1
ATOM 836 N N . LEU A 1 106 ? -24.618 6.777 4.425 1.00 97.06 106 LEU A N 1
ATOM 837 C CA . LEU A 1 106 ? -24.745 7.729 5.528 1.00 97.06 106 LEU A CA 1
ATOM 838 C C . LEU A 1 106 ? -25.987 7.463 6.387 1.00 97.06 106 LEU A C 1
ATOM 840 O O . LEU A 1 106 ? -25.959 7.771 7.579 1.00 97.06 106 LEU A O 1
ATOM 844 N N . GLU A 1 107 ? -27.040 6.893 5.799 1.00 97.00 107 GLU A N 1
ATOM 845 C CA . GLU A 1 107 ? -28.301 6.592 6.481 1.00 97.00 107 GLU A CA 1
ATOM 846 C C . GLU A 1 107 ? -28.102 5.452 7.481 1.00 97.00 107 GLU A C 1
ATOM 848 O O . GLU A 1 107 ? -28.348 5.624 8.680 1.00 97.00 107 GLU A O 1
ATOM 853 N N . ASP A 1 108 ? -27.519 4.339 7.030 1.00 97.25 108 ASP A N 1
ATOM 854 C CA . ASP A 1 108 ? -27.233 3.194 7.896 1.00 97.25 108 ASP A CA 1
ATOM 855 C C . ASP A 1 108 ? -25.899 3.322 8.649 1.00 97.25 108 ASP A C 1
ATOM 857 O O . ASP A 1 108 ? -25.575 2.494 9.507 1.00 97.25 108 ASP A O 1
ATOM 861 N N . ARG A 1 109 ? -25.120 4.378 8.376 1.00 96.38 109 ARG A N 1
ATOM 862 C CA . ARG A 1 109 ? -23.773 4.628 8.927 1.00 96.38 109 ARG A CA 1
ATOM 863 C C . ARG A 1 109 ? -22.805 3.483 8.627 1.00 96.38 109 ARG A C 1
ATOM 865 O O . ARG A 1 109 ? -22.082 3.006 9.508 1.00 96.38 109 ARG A O 1
ATOM 872 N N . ARG A 1 110 ? -22.791 3.032 7.376 1.00 95.12 110 ARG A N 1
ATOM 873 C CA . ARG A 1 110 ? -21.971 1.914 6.899 1.00 95.12 110 ARG A CA 1
ATOM 874 C C . ARG A 1 110 ? -21.029 2.367 5.793 1.00 95.12 110 ARG A C 1
ATOM 876 O O . ARG A 1 110 ? -21.289 3.308 5.051 1.00 95.12 110 ARG A O 1
ATOM 883 N N . LEU A 1 111 ? -19.910 1.661 5.698 1.00 93.50 111 LEU A N 1
ATOM 884 C CA . LEU A 1 111 ? -18.978 1.784 4.588 1.00 93.50 111 LEU A CA 1
ATOM 885 C C . LEU A 1 111 ? -19.030 0.480 3.796 1.00 93.50 111 LEU A C 1
ATOM 887 O O . LEU A 1 111 ? -18.710 -0.584 4.331 1.00 93.50 111 LEU A O 1
ATOM 891 N N . GLY A 1 112 ? -19.462 0.572 2.546 1.00 93.31 112 GLY A N 1
ATOM 892 C CA . GLY A 1 112 ? -19.380 -0.504 1.573 1.00 93.31 112 GLY A CA 1
ATOM 893 C C . GLY A 1 112 ? -18.117 -0.369 0.735 1.00 93.31 112 GLY A C 1
ATOM 894 O O . GLY A 1 112 ? -17.657 0.741 0.462 1.00 93.31 112 GLY A O 1
ATOM 895 N N . TRP A 1 113 ? -17.572 -1.504 0.308 1.00 93.25 113 TRP A N 1
ATOM 896 C CA . TRP A 1 113 ? -16.586 -1.518 -0.760 1.00 93.25 113 TRP A CA 1
ATOM 897 C C . TRP A 1 113 ? -16.783 -2.704 -1.702 1.00 93.25 113 TRP A C 1
ATOM 899 O O . TRP A 1 113 ? -17.187 -3.799 -1.285 1.00 93.25 113 TRP A O 1
ATOM 909 N N . ALA A 1 114 ? -16.424 -2.511 -2.962 1.00 90.94 114 ALA A N 1
ATOM 910 C CA . ALA A 1 114 ? -16.305 -3.554 -3.973 1.00 90.94 114 ALA A CA 1
ATOM 911 C C . ALA A 1 114 ? -15.002 -3.369 -4.759 1.00 90.94 114 ALA A C 1
ATOM 913 O O . ALA A 1 114 ? -14.359 -2.330 -4.647 1.00 90.94 114 ALA A O 1
ATOM 914 N N . GLU A 1 115 ? -14.575 -4.405 -5.477 1.00 88.94 115 GLU A N 1
ATOM 915 C CA . GLU A 1 115 ? -13.484 -4.267 -6.444 1.00 88.94 115 GLU A CA 1
ATOM 916 C C . GLU A 1 115 ? -14.021 -3.511 -7.658 1.00 88.94 115 GLU A C 1
ATOM 918 O O . GLU A 1 115 ? -15.115 -3.820 -8.128 1.00 88.94 115 GLU A O 1
ATOM 923 N N . ALA A 1 116 ? -13.287 -2.501 -8.112 1.00 90.00 116 ALA A N 1
ATOM 924 C CA . ALA A 1 116 ? -13.689 -1.691 -9.252 1.00 90.00 116 ALA A CA 1
ATOM 925 C C . ALA A 1 116 ? -12.966 -2.155 -10.516 1.00 90.00 116 ALA A C 1
ATOM 927 O O . ALA A 1 116 ? -11.737 -2.264 -10.529 1.00 90.00 116 ALA A O 1
ATOM 928 N N . ASP A 1 117 ? -13.716 -2.327 -11.602 1.00 84.69 117 ASP A N 1
ATOM 929 C CA . ASP A 1 117 ? -13.159 -2.544 -12.937 1.00 84.69 117 ASP A CA 1
ATOM 930 C C . ASP A 1 117 ? -12.880 -1.190 -13.606 1.00 84.69 117 ASP A C 1
AT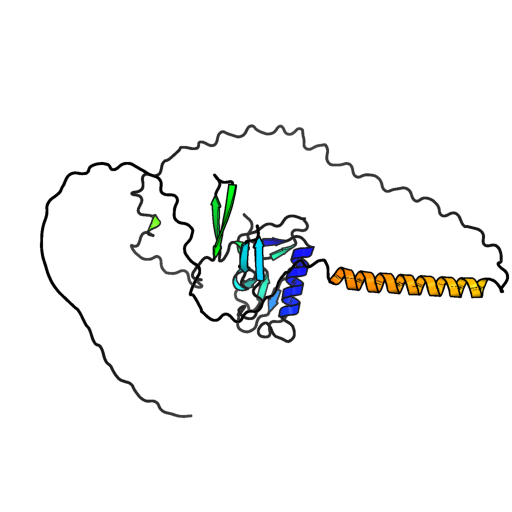OM 932 O O . ASP A 1 117 ? -13.659 -0.661 -14.401 1.00 84.69 117 ASP A O 1
ATOM 936 N N . CYS A 1 118 ? -11.790 -0.552 -13.177 1.00 80.25 118 CYS A N 1
ATOM 937 C CA . CYS A 1 118 ? -11.358 0.732 -13.718 1.00 80.25 118 CYS A CA 1
ATOM 938 C C . CYS A 1 118 ? -10.299 0.528 -14.813 1.00 80.25 118 CYS A C 1
ATOM 940 O O . CYS A 1 118 ? -9.165 0.155 -14.488 1.00 80.25 118 CYS A O 1
ATOM 942 N N . PRO A 1 119 ? -10.591 0.848 -16.088 1.00 77.12 119 PRO A N 1
ATOM 943 C CA . PRO A 1 119 ? -9.573 0.832 -17.130 1.00 77.12 119 PRO A CA 1
ATOM 944 C C . PRO A 1 119 ? -8.465 1.845 -16.815 1.00 77.12 119 PRO A C 1
ATOM 946 O O . PRO A 1 119 ? -8.726 2.998 -16.459 1.00 77.12 119 PRO A O 1
ATOM 949 N N . GLN A 1 120 ? -7.210 1.416 -16.955 1.00 73.88 120 GLN A N 1
ATOM 950 C CA . GLN A 1 120 ? -6.054 2.292 -16.797 1.00 73.88 120 GLN A CA 1
ATOM 951 C C . GLN A 1 120 ? -5.718 2.967 -18.125 1.00 73.88 120 GLN A C 1
ATOM 953 O O . GLN A 1 120 ? -5.389 2.307 -19.108 1.00 73.88 120 GLN A O 1
ATOM 958 N N . TYR A 1 121 ? -5.763 4.296 -18.136 1.00 73.25 121 TYR A N 1
ATOM 959 C CA . TYR A 1 121 ? -5.441 5.099 -19.308 1.00 73.25 121 TYR A CA 1
ATOM 960 C C . TYR A 1 121 ? -4.084 5.778 -19.120 1.00 73.25 121 TYR A C 1
ATOM 962 O O . TYR A 1 121 ? -3.933 6.644 -18.258 1.0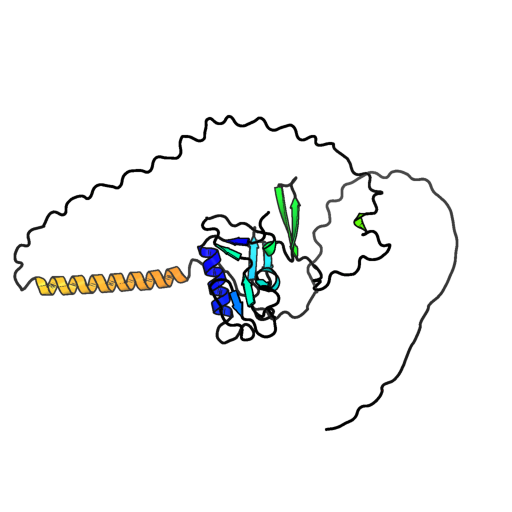0 73.25 121 TYR A O 1
ATOM 970 N N . VAL A 1 122 ? -3.093 5.382 -19.923 1.00 71.56 122 VAL A N 1
ATOM 971 C CA . VAL A 1 122 ? -1.794 6.081 -20.006 1.00 71.56 122 VAL A CA 1
ATOM 972 C C . VAL A 1 122 ? -1.954 7.379 -20.793 1.00 71.56 122 VAL A C 1
ATOM 974 O O . VAL A 1 122 ? -1.457 8.431 -20.397 1.00 71.56 122 VAL A O 1
ATOM 977 N N . GLU A 1 123 ? -2.705 7.302 -21.886 1.00 78.81 123 GLU A N 1
ATOM 978 C CA . GLU A 1 123 ? -3.120 8.446 -22.679 1.00 78.81 123 GLU A CA 1
ATOM 979 C C . GLU A 1 123 ? -4.592 8.705 -22.408 1.00 78.81 123 GLU A C 1
ATOM 981 O O . GLU A 1 123 ? -5.410 7.785 -22.412 1.00 78.81 123 GLU A O 1
ATOM 986 N N . ARG A 1 124 ? -4.927 9.969 -22.141 1.00 77.88 124 ARG A N 1
ATOM 987 C CA . ARG A 1 124 ? -6.319 10.372 -21.975 1.00 77.88 124 ARG A CA 1
ATOM 988 C C . ARG A 1 124 ? -7.052 10.059 -23.285 1.00 77.88 124 ARG A C 1
ATOM 990 O O . ARG A 1 124 ? -6.655 10.625 -24.301 1.00 77.88 124 ARG A O 1
ATOM 997 N N . PRO A 1 125 ? -8.111 9.230 -23.269 1.00 75.81 125 PRO A N 1
ATOM 998 C CA . PRO A 1 125 ? -8.912 9.003 -24.460 1.00 75.81 125 PRO A CA 1
ATOM 999 C C . PRO A 1 125 ? -9.442 10.330 -24.991 1.00 75.81 125 PRO A C 1
ATOM 1001 O O . PRO A 1 125 ? -9.804 11.215 -24.200 1.00 75.81 125 PRO A O 1
ATOM 1004 N N . ASP A 1 126 ? -9.508 10.461 -26.315 1.00 81.38 126 ASP A N 1
ATOM 1005 C CA . ASP A 1 126 ? -10.180 11.602 -26.919 1.00 81.38 126 ASP A CA 1
ATOM 1006 C C . ASP A 1 126 ? -11.607 11.694 -26.361 1.00 81.38 126 ASP A C 1
ATOM 1008 O O . ASP A 1 126 ? -12.280 10.666 -26.210 1.00 81.38 126 ASP A O 1
ATOM 1012 N N . PRO A 1 127 ? -12.088 12.903 -26.018 1.00 77.25 127 PRO A N 1
ATOM 1013 C CA . PRO A 1 127 ? -13.475 13.077 -25.626 1.00 77.25 127 PRO A CA 1
ATOM 1014 C C . PRO A 1 127 ? -14.362 12.472 -26.713 1.00 77.25 127 PRO A C 1
ATOM 1016 O O . PRO A 1 127 ? -14.249 12.859 -27.878 1.00 77.25 127 PRO A O 1
ATOM 1019 N N . VAL A 1 128 ? -15.228 11.525 -26.346 1.00 75.31 128 VAL A N 1
ATOM 1020 C CA . VAL A 1 128 ? -16.162 10.923 -27.301 1.00 75.31 128 VAL A CA 1
ATOM 1021 C C . VAL A 1 128 ? -17.031 12.050 -27.861 1.00 75.31 128 VAL A C 1
ATOM 1023 O O . VAL A 1 128 ? -17.843 12.642 -27.148 1.00 75.31 128 VAL A O 1
ATOM 1026 N N . GLN A 1 129 ? -16.809 12.413 -29.124 1.00 71.19 129 GLN A N 1
ATOM 1027 C CA . GLN A 1 129 ? -17.508 13.528 -29.755 1.00 71.19 129 GLN A CA 1
ATOM 1028 C C . GLN A 1 129 ? -18.999 13.188 -29.851 1.00 71.19 129 GLN A C 1
ATOM 1030 O O . GLN A 1 129 ? -19.387 12.259 -30.552 1.00 71.19 129 GLN A O 1
ATOM 1035 N N . GLY A 1 130 ? -19.835 13.935 -29.129 1.00 65.94 130 GLY A N 1
ATOM 1036 C CA . GLY A 1 130 ? -21.295 13.812 -29.190 1.00 65.94 130 GLY A CA 1
ATOM 1037 C C . GLY A 1 130 ? -21.930 12.780 -28.253 1.00 65.94 130 GLY A C 1
ATOM 1038 O O . GLY A 1 130 ? -23.154 12.755 -28.168 1.00 65.94 130 GLY A O 1
ATOM 1039 N N . ALA A 1 131 ? -21.155 11.986 -27.505 1.00 62.31 131 ALA A N 1
ATOM 1040 C CA . ALA A 1 131 ? -21.709 11.145 -26.445 1.00 62.31 131 ALA A CA 1
ATOM 1041 C C . ALA A 1 131 ? -21.636 11.902 -25.116 1.00 62.31 131 ALA A C 1
ATOM 1043 O O . ALA A 1 131 ? -20.575 12.011 -24.499 1.00 62.31 131 ALA A O 1
ATOM 1044 N N . MET A 1 132 ? -22.770 12.444 -24.668 1.00 62.94 132 MET A N 1
ATOM 1045 C CA . MET A 1 132 ? -22.899 12.764 -23.249 1.00 62.94 132 MET A CA 1
ATOM 1046 C C . MET A 1 132 ? -22.775 11.446 -22.478 1.00 62.94 132 MET A C 1
ATOM 1048 O O . MET A 1 132 ? -23.313 10.430 -22.927 1.00 62.94 132 MET A O 1
ATOM 1052 N N . PRO A 1 133 ? -22.035 11.408 -21.362 1.00 63.88 133 PRO A N 1
ATOM 1053 C CA . PRO A 1 133 ? -21.956 10.190 -20.582 1.00 63.88 133 PRO A CA 1
ATOM 1054 C C . PRO A 1 133 ? -23.369 9.794 -20.112 1.00 63.88 133 PRO A C 1
ATOM 1056 O O . PRO A 1 133 ? -24.178 10.679 -19.837 1.00 63.88 133 PRO A O 1
ATOM 1059 N N . PRO A 1 134 ? -23.685 8.494 -19.993 1.00 59.53 134 PRO A N 1
ATOM 1060 C CA . PRO A 1 134 ? -25.048 8.011 -19.732 1.00 59.53 134 PRO A CA 1
ATOM 1061 C C . PRO A 1 134 ? -25.676 8.535 -18.427 1.00 59.53 134 PRO A C 1
ATOM 1063 O O . PRO A 1 134 ? -26.890 8.509 -18.276 1.00 59.53 134 PRO A O 1
ATOM 1066 N N . TRP A 1 135 ? -24.881 9.076 -17.499 1.00 63.75 135 TRP A N 1
ATOM 1067 C CA . TRP A 1 135 ? -25.374 9.748 -16.290 1.00 63.75 135 TRP A CA 1
ATOM 1068 C C . TRP A 1 135 ? -25.857 11.195 -16.514 1.00 63.75 135 TRP A C 1
ATOM 1070 O O . TRP A 1 135 ? -26.396 11.806 -15.595 1.00 63.75 135 TRP A O 1
ATOM 1080 N N . MET A 1 136 ? -25.670 11.765 -17.710 1.00 54.78 136 MET A N 1
ATOM 1081 C CA . MET A 1 136 ? -26.167 13.096 -18.083 1.00 54.78 136 MET A CA 1
ATOM 1082 C C . MET A 1 136 ? -27.575 13.084 -18.690 1.00 54.78 136 MET A C 1
ATOM 1084 O O . MET A 1 136 ? -28.082 14.160 -19.012 1.00 54.78 136 MET A O 1
ATOM 1088 N N . ASP A 1 137 ? -28.244 11.930 -18.779 1.00 52.31 137 ASP A N 1
ATOM 1089 C CA . ASP A 1 137 ? -29.672 11.868 -19.112 1.00 52.31 137 ASP A CA 1
ATOM 1090 C C . ASP A 1 137 ? -30.508 12.372 -17.912 1.00 52.31 137 ASP A C 1
ATOM 1092 O O . ASP A 1 137 ? -31.101 11.634 -17.126 1.00 52.31 137 ASP A O 1
ATOM 1096 N N . SER A 1 138 ? -30.486 13.694 -17.713 1.00 54.81 138 SER A N 1
ATOM 1097 C CA . SER A 1 138 ? -31.178 14.442 -16.654 1.00 54.81 138 SER A CA 1
ATOM 1098 C C . SER A 1 138 ? -32.677 14.580 -16.924 1.00 54.81 138 SER A C 1
ATOM 1100 O O . SER A 1 138 ? -33.224 15.681 -16.914 1.00 54.81 138 SER A O 1
ATOM 1102 N N . THR A 1 139 ? -33.363 13.464 -17.155 1.00 52.12 139 THR A N 1
ATOM 1103 C CA . THR A 1 139 ? -34.831 13.408 -17.036 1.00 52.12 139 THR A CA 1
ATOM 1104 C C . THR A 1 139 ? -35.294 12.885 -15.679 1.00 52.12 139 THR A C 1
ATOM 1106 O O . THR A 1 139 ? -36.486 12.944 -15.392 1.00 52.12 139 THR A O 1
ATOM 1109 N N . SER A 1 140 ? -34.378 12.471 -14.794 1.00 55.06 140 SER A N 1
ATOM 1110 C CA . SER A 1 140 ? -34.721 12.186 -13.398 1.00 55.06 140 SER A CA 1
ATOM 1111 C C . SER A 1 140 ? -34.883 13.502 -12.617 1.00 55.06 140 SER A C 1
ATOM 1113 O O . SER A 1 140 ? -33.909 14.254 -12.493 1.00 55.06 140 SER A O 1
ATOM 1115 N N . PRO A 1 141 ? -36.089 13.838 -12.115 1.00 49.12 141 PRO A N 1
ATOM 1116 C CA . PRO A 1 141 ? -36.316 15.049 -11.340 1.00 49.12 141 PRO A CA 1
ATOM 1117 C C . PRO A 1 141 ? -35.564 14.940 -10.012 1.00 49.12 141 PRO A C 1
ATOM 1119 O O . PRO A 1 141 ? -36.015 14.307 -9.061 1.00 49.12 141 PRO A O 1
ATOM 1122 N N . SER A 1 142 ? -34.388 15.557 -9.960 1.00 50.22 142 SER A N 1
ATOM 1123 C CA . SER A 1 142 ? -33.579 15.636 -8.751 1.00 50.22 142 SER A CA 1
ATOM 1124 C C . SER A 1 142 ? -34.357 16.401 -7.668 1.00 50.22 142 SER A C 1
ATOM 1126 O O . SER A 1 142 ? -34.752 17.550 -7.909 1.00 50.22 142 SER A O 1
ATOM 1128 N N . PRO A 1 143 ? -34.605 15.822 -6.477 1.00 53.78 143 PRO A N 1
ATOM 1129 C CA . PRO A 1 143 ? -35.171 16.560 -5.363 1.00 53.78 143 PRO A CA 1
ATOM 1130 C C . PRO A 1 143 ? -34.093 17.515 -4.852 1.00 53.78 143 PRO A C 1
ATOM 1132 O O . PRO A 1 143 ? -33.280 17.183 -3.992 1.00 53.78 143 PRO A O 1
ATOM 1135 N N . HIS A 1 144 ? -34.069 18.727 -5.403 1.00 48.19 144 HIS A N 1
ATOM 1136 C CA . HIS A 1 144 ? -33.308 19.842 -4.860 1.00 48.19 144 HIS A CA 1
ATOM 1137 C C . HIS A 1 144 ? -33.896 20.229 -3.495 1.00 48.19 144 HIS A C 1
ATOM 1139 O O . HIS A 1 144 ? -34.605 21.224 -3.355 1.00 48.19 144 HIS A O 1
ATOM 1145 N N . HIS A 1 145 ? -33.591 19.453 -2.456 1.00 52.94 145 HIS A N 1
ATOM 1146 C CA . HIS A 1 145 ? -33.606 19.979 -1.105 1.00 52.94 145 HIS A CA 1
ATOM 1147 C C . HIS A 1 145 ? -32.453 20.973 -1.008 1.00 52.94 145 HIS A C 1
ATOM 1149 O O . HIS A 1 145 ? -31.284 20.608 -0.898 1.00 52.94 145 HIS A O 1
ATOM 1155 N N . SER A 1 146 ? -32.807 22.252 -1.096 1.00 46.91 146 SER A N 1
ATOM 1156 C CA . SER A 1 146 ? -31.960 23.391 -0.769 1.00 46.91 146 SER A CA 1
ATOM 1157 C C . SER A 1 146 ? -31.473 23.279 0.678 1.00 46.91 146 SER A C 1
ATOM 1159 O O . SER A 1 146 ? -32.041 23.881 1.587 1.00 46.91 146 SER A O 1
ATOM 1161 N N . PHE A 1 147 ? -30.416 22.507 0.913 1.00 50.59 147 PHE A N 1
ATOM 1162 C CA . PHE A 1 147 ? -29.645 22.583 2.146 1.00 50.59 147 PHE A CA 1
ATOM 1163 C C . PHE A 1 147 ? -28.827 23.872 2.096 1.00 50.59 147 PHE A C 1
ATOM 1165 O O . PHE A 1 147 ? -27.682 23.905 1.652 1.00 50.59 147 PHE A O 1
ATOM 1172 N N . MET A 1 148 ? -29.447 24.968 2.528 1.00 56.97 148 MET A N 1
ATOM 1173 C CA . MET A 1 148 ? -28.707 26.142 2.972 1.00 56.97 148 MET A CA 1
ATOM 1174 C C . MET A 1 148 ? -27.844 25.717 4.170 1.00 56.97 148 MET A C 1
ATOM 1176 O O . MET A 1 148 ? -28.399 25.227 5.157 1.00 56.97 148 MET A O 1
ATOM 1180 N N . PRO A 1 149 ? -26.510 25.872 4.127 1.00 53.19 149 PRO A N 1
ATOM 1181 C CA . PRO A 1 149 ? -25.691 25.64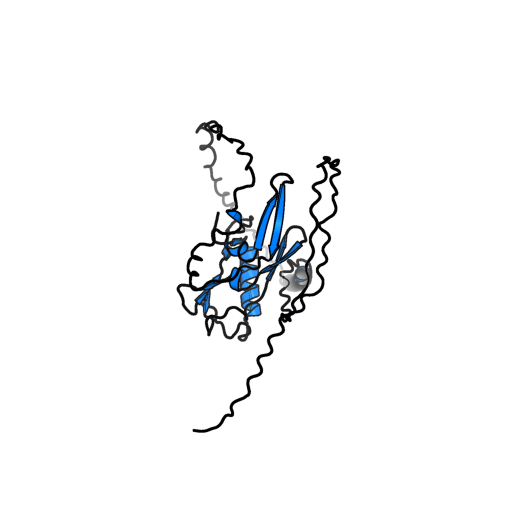5 5.302 1.00 53.19 149 PRO A CA 1
ATOM 1182 C C . PRO A 1 149 ? -26.006 26.746 6.318 1.00 53.19 149 PRO A C 1
ATOM 1184 O O . PRO A 1 149 ? -25.606 27.899 6.157 1.00 53.19 149 PRO A O 1
ATOM 1187 N N . THR A 1 150 ? -26.745 26.398 7.370 1.00 60.41 150 THR A N 1
ATOM 1188 C CA . THR A 1 150 ? -26.847 27.225 8.574 1.00 60.41 150 THR A CA 1
ATOM 1189 C C . THR A 1 150 ? -25.432 27.434 9.102 1.00 60.41 150 THR A C 1
ATOM 1191 O O . THR A 1 150 ? -24.759 26.471 9.470 1.00 60.41 150 THR A O 1
ATOM 1194 N N . LEU A 1 151 ? -24.973 28.688 9.091 1.00 55.56 151 LEU A N 1
ATOM 1195 C CA . LEU A 1 151 ? -23.689 29.108 9.649 1.00 55.56 151 LEU A CA 1
ATOM 1196 C C . LEU A 1 151 ? -23.523 28.501 11.048 1.00 55.56 151 LEU A C 1
ATOM 1198 O O . LEU A 1 151 ? -24.290 28.811 11.961 1.00 55.56 151 LEU A O 1
ATOM 1202 N N . ALA A 1 152 ? -22.536 27.617 11.200 1.00 58.19 152 ALA A N 1
ATOM 1203 C CA . ALA A 1 152 ? -22.172 27.070 12.496 1.00 58.19 152 ALA A CA 1
ATOM 1204 C C . ALA A 1 152 ? -21.804 28.233 13.441 1.00 58.19 152 ALA A C 1
ATOM 1206 O O . ALA A 1 152 ? -21.051 29.124 13.033 1.00 58.19 152 ALA A O 1
ATOM 1207 N N . PRO A 1 153 ? -22.319 28.266 14.683 1.00 62.53 153 PRO A N 1
ATOM 1208 C CA . PRO A 1 153 ? -21.940 29.291 15.643 1.00 62.53 153 PRO A CA 1
ATOM 1209 C C . PRO A 1 153 ? -20.430 29.236 15.896 1.00 62.53 153 PRO A C 1
ATOM 1211 O O . PRO A 1 153 ? -19.861 28.171 16.143 1.00 62.53 153 PRO A O 1
ATOM 1214 N N . ALA A 1 154 ? -19.785 30.399 15.802 1.00 56.19 154 ALA A N 1
ATOM 1215 C CA . ALA A 1 154 ? -18.362 30.561 16.050 1.00 56.19 154 ALA A CA 1
ATOM 1216 C C . ALA A 1 154 ? -18.008 30.068 17.461 1.00 56.19 154 ALA A C 1
ATOM 1218 O O . ALA A 1 154 ? -18.581 30.524 18.452 1.00 56.19 154 ALA A O 1
ATOM 1219 N N . ILE A 1 155 ? -17.058 29.136 17.543 1.00 60.94 155 ILE A N 1
ATOM 1220 C CA . ILE A 1 155 ? -16.495 28.660 18.808 1.00 60.94 155 ILE A CA 1
ATOM 1221 C C . ILE A 1 155 ? -15.724 29.833 19.448 1.00 60.94 155 ILE A C 1
ATOM 1223 O O . ILE A 1 155 ? -14.832 30.381 18.795 1.00 60.94 155 ILE A O 1
ATOM 1227 N N . PRO A 1 156 ? -16.036 30.242 20.694 1.00 55.44 156 PRO A N 1
ATOM 1228 C CA . PRO A 1 156 ? -15.294 31.284 21.400 1.00 55.44 156 PRO A CA 1
ATOM 1229 C C . PRO A 1 156 ? -13.823 30.897 21.591 1.00 55.44 156 PRO A C 1
ATOM 1231 O O . PRO A 1 156 ? -13.510 29.775 21.989 1.00 55.44 156 PRO A O 1
ATOM 1234 N N . ALA A 1 157 ? -12.918 31.844 21.347 1.00 58.12 157 ALA A N 1
ATOM 1235 C CA . ALA A 1 157 ? -11.462 31.670 21.351 1.00 58.12 157 ALA A CA 1
ATOM 1236 C C . ALA A 1 157 ? -10.821 31.411 22.740 1.00 58.12 157 ALA A C 1
ATOM 1238 O O . ALA A 1 157 ? -9.613 31.557 22.895 1.00 58.12 157 ALA A O 1
ATOM 1239 N N . GLU A 1 158 ? -11.589 31.015 23.757 1.00 56.66 158 GLU A N 1
ATOM 1240 C CA . GLU A 1 158 ? -11.147 31.009 25.163 1.00 56.66 158 GLU A CA 1
ATOM 1241 C C . GLU A 1 158 ? -10.664 29.636 25.678 1.00 56.66 158 GLU A C 1
ATOM 1243 O O . GLU A 1 158 ? -10.340 29.482 26.849 1.00 56.66 158 GLU A O 1
ATOM 1248 N N . GLN A 1 159 ? -10.588 28.607 24.828 1.00 53.78 159 GLN A N 1
ATOM 1249 C CA . GLN A 1 159 ? -10.220 27.241 25.254 1.00 53.78 159 GLN A CA 1
ATOM 1250 C C . GLN A 1 159 ? -8.813 26.791 24.804 1.00 53.78 159 GLN A C 1
ATOM 1252 O O . GLN A 1 159 ? -8.452 25.631 24.992 1.00 53.78 159 GLN A O 1
ATOM 1257 N N . VAL A 1 160 ? -7.991 27.681 24.230 1.00 55.72 160 VAL A N 1
ATOM 1258 C CA . VAL A 1 160 ? -6.670 27.316 23.662 1.00 55.72 160 VAL A CA 1
ATOM 1259 C C . VAL A 1 160 ? -5.508 27.433 24.671 1.00 55.72 160 VAL A C 1
ATOM 1261 O O . VAL A 1 160 ? -4.416 26.940 24.409 1.00 55.72 160 VAL A O 1
ATOM 1264 N N . GLU A 1 161 ? -5.710 27.991 25.869 1.00 58.31 161 GLU A N 1
ATOM 1265 C CA . GLU A 1 161 ? -4.592 28.331 26.774 1.00 58.31 161 GLU A CA 1
ATOM 1266 C C . GLU A 1 161 ? -4.216 27.295 27.856 1.00 58.31 161 GLU A C 1
ATOM 1268 O O . GLU A 1 161 ? -3.380 27.580 28.711 1.00 58.31 161 GLU A O 1
ATOM 1273 N N . SER A 1 162 ? -4.754 26.068 27.838 1.00 52.78 162 SER A N 1
ATOM 1274 C CA . SER A 1 162 ? -4.512 25.094 28.929 1.00 52.78 162 SER A CA 1
ATOM 1275 C C . SER A 1 162 ? -3.675 23.854 28.570 1.00 52.78 162 SER A C 1
ATOM 1277 O O . SER A 1 162 ? -3.644 22.891 29.332 1.00 52.78 162 SER A O 1
ATOM 1279 N N . ILE A 1 163 ? -2.946 23.847 27.447 1.00 51.97 163 ILE A N 1
ATOM 1280 C CA . ILE A 1 163 ? -2.111 22.690 27.048 1.00 51.97 163 ILE A CA 1
ATOM 1281 C C . ILE A 1 163 ? -0.635 23.082 26.876 1.00 51.97 163 ILE A C 1
ATOM 1283 O O . ILE A 1 163 ? 0.015 22.712 25.908 1.00 51.97 163 ILE A O 1
ATOM 1287 N N . THR A 1 164 ? -0.070 23.811 27.843 1.00 52.34 164 THR A N 1
ATOM 1288 C CA . THR A 1 164 ? 1.391 23.999 27.921 1.00 52.34 164 THR A CA 1
ATOM 1289 C C . THR A 1 164 ? 1.865 23.986 29.370 1.00 52.34 164 THR A C 1
ATOM 1291 O O . THR A 1 164 ? 2.230 25.012 29.940 1.00 52.34 164 THR A O 1
ATOM 1294 N N . LYS A 1 165 ? 1.894 22.810 30.003 1.00 46.28 165 LYS A N 1
ATOM 1295 C CA . LYS A 1 165 ? 2.744 22.618 31.186 1.00 46.28 165 LYS A CA 1
ATOM 1296 C C . LYS A 1 165 ? 3.338 21.216 31.206 1.00 46.28 165 LYS A C 1
ATOM 1298 O O . LYS A 1 165 ? 2.705 20.257 31.634 1.00 46.28 165 LYS A O 1
ATOM 1303 N N . ALA A 1 166 ? 4.571 21.119 30.716 1.00 62.84 166 ALA A N 1
ATOM 1304 C CA . ALA A 1 166 ? 5.396 19.930 30.857 1.00 62.84 166 ALA A CA 1
ATOM 1305 C C . ALA A 1 166 ? 5.698 19.675 32.351 1.00 62.84 166 ALA A C 1
ATOM 1307 O O . ALA A 1 166 ? 6.027 20.625 33.071 1.00 62.84 166 ALA A O 1
ATOM 1308 N N . PRO A 1 167 ? 5.592 18.429 32.841 1.00 66.06 167 PRO A N 1
ATOM 1309 C CA . PRO A 1 167 ? 6.018 18.091 34.192 1.00 66.06 167 PRO A CA 1
ATOM 1310 C C . PRO A 1 167 ? 7.554 18.165 34.316 1.00 66.06 167 PRO A C 1
ATOM 1312 O O . PRO A 1 167 ? 8.263 17.803 33.372 1.00 66.06 167 PRO A O 1
ATOM 1315 N N . PRO A 1 168 ? 8.088 18.630 35.461 1.00 70.50 168 PRO A N 1
ATOM 1316 C CA . PRO A 1 168 ? 9.526 18.668 35.707 1.00 70.50 168 PRO A CA 1
ATOM 1317 C C . PRO A 1 168 ? 10.119 17.249 35.795 1.00 70.50 168 PRO A C 1
ATOM 1319 O O . PRO A 1 168 ? 9.424 16.317 36.212 1.00 70.50 168 PRO A O 1
ATOM 1322 N N . PRO A 1 169 ? 11.403 17.066 35.432 1.00 66.94 169 PRO A N 1
ATOM 1323 C CA . PRO A 1 169 ? 12.070 15.774 35.534 1.00 66.94 169 PRO A CA 1
ATOM 1324 C C . PRO A 1 169 ? 12.168 15.320 37.003 1.00 66.94 169 PRO A C 1
ATOM 1326 O O . PRO A 1 169 ? 12.388 16.155 37.886 1.00 66.94 169 PRO A O 1
ATOM 1329 N N . PRO A 1 170 ? 12.032 14.012 37.291 1.00 62.91 170 PRO A N 1
ATOM 1330 C CA . PRO A 1 170 ? 12.213 13.500 38.640 1.00 62.91 170 PRO A CA 1
ATOM 1331 C C . PRO A 1 170 ? 13.661 13.700 39.100 1.00 62.91 170 PRO A C 1
ATOM 1333 O O . PRO A 1 170 ? 14.617 13.425 38.373 1.00 62.91 170 PRO A O 1
ATOM 1336 N N . ALA A 1 171 ? 13.799 14.197 40.328 1.00 56.62 171 ALA A N 1
ATOM 1337 C CA . ALA A 1 171 ? 15.070 14.404 40.998 1.00 56.62 171 ALA A CA 1
ATOM 1338 C C . ALA A 1 171 ? 15.844 13.085 41.142 1.00 56.62 171 ALA A C 1
ATOM 1340 O O . ALA A 1 171 ? 15.300 12.063 41.561 1.00 56.62 171 ALA A O 1
ATOM 1341 N N . SER A 1 172 ? 17.134 13.143 40.816 1.00 56.12 172 SER A N 1
ATOM 1342 C CA . SER A 1 172 ? 18.096 12.057 40.988 1.00 56.12 172 SER A CA 1
ATOM 1343 C C . SER A 1 172 ? 18.242 11.724 42.477 1.00 56.12 172 SER A C 1
ATOM 1345 O O . SER A 1 172 ? 18.828 12.493 43.240 1.00 56.12 172 SER A O 1
ATOM 1347 N N . THR A 1 173 ? 17.689 10.594 42.915 1.00 53.06 173 THR A N 1
ATOM 1348 C CA . THR A 1 173 ? 17.924 10.050 44.257 1.00 53.06 173 THR A CA 1
ATOM 1349 C C . THR A 1 173 ? 19.323 9.450 44.335 1.00 53.06 173 THR A C 1
ATOM 1351 O O . THR A 1 173 ? 19.684 8.577 43.546 1.00 53.06 173 THR A O 1
ATOM 1354 N N . GLY A 1 174 ? 20.099 9.956 45.294 1.00 47.47 174 GLY A N 1
ATOM 1355 C CA . GLY A 1 174 ? 21.488 9.598 45.542 1.00 47.47 174 GLY A CA 1
ATOM 1356 C C . GLY A 1 174 ? 21.707 8.110 45.803 1.00 47.47 174 GLY A C 1
ATOM 1357 O O . GLY A 1 174 ? 20.946 7.443 46.502 1.00 47.47 174 GLY A O 1
ATOM 1358 N N . PHE A 1 175 ? 22.797 7.618 45.229 1.00 50.09 175 PHE A N 1
ATOM 1359 C CA . PHE A 1 175 ? 23.321 6.277 45.413 1.00 50.09 175 PHE A CA 1
ATOM 1360 C C . PHE A 1 175 ? 24.044 6.208 46.766 1.00 50.09 175 PHE A C 1
ATOM 1362 O O . PHE A 1 175 ? 25.009 6.937 46.995 1.00 50.09 175 PHE A O 1
ATOM 1369 N N . VAL A 1 176 ? 23.569 5.356 47.675 1.00 58.44 176 VAL A N 1
ATOM 1370 C CA . VAL A 1 176 ? 24.231 5.075 48.957 1.00 58.44 176 VAL A CA 1
ATOM 1371 C C . VAL A 1 176 ? 25.238 3.942 48.723 1.00 58.44 176 VAL A C 1
ATOM 1373 O O . VAL A 1 176 ? 24.831 2.885 48.235 1.00 58.44 176 VAL A O 1
ATOM 1376 N N . PRO A 1 177 ? 26.536 4.102 49.037 1.00 54.28 177 PRO A N 1
ATOM 1377 C CA . PRO A 1 177 ? 27.487 3.005 48.929 1.00 54.28 177 PRO A CA 1
ATOM 1378 C C . PRO A 1 177 ? 27.239 2.009 50.067 1.00 54.28 177 PRO A C 1
ATOM 1380 O O . PRO A 1 177 ? 27.381 2.335 51.246 1.00 54.28 177 PRO A O 1
ATOM 1383 N N . LEU A 1 178 ? 26.847 0.787 49.707 1.00 54.94 178 LEU A N 1
ATOM 1384 C CA . LEU A 1 178 ? 26.697 -0.325 50.638 1.00 54.94 178 LEU A CA 1
ATOM 1385 C C . LEU A 1 178 ? 28.085 -0.920 50.915 1.00 54.94 178 LEU A C 1
ATOM 1387 O O . LEU A 1 178 ? 28.754 -1.402 50.001 1.00 54.94 178 LEU A O 1
ATOM 1391 N N . GLY A 1 179 ? 28.529 -0.840 52.171 1.00 49.06 179 GLY A N 1
ATOM 1392 C CA . GLY A 1 179 ? 29.808 -1.385 52.620 1.00 49.06 179 GLY A CA 1
ATOM 1393 C C . GLY A 1 179 ? 29.872 -2.903 52.452 1.00 49.06 179 GLY A C 1
ATOM 1394 O O . GLY A 1 179 ? 28.995 -3.629 52.918 1.00 49.06 179 GLY A O 1
ATOM 1395 N N . SER A 1 180 ? 30.925 -3.382 51.795 1.00 51.81 180 SER A N 1
ATOM 1396 C CA . SER A 1 180 ? 31.249 -4.798 51.670 1.00 51.81 180 SER A CA 1
ATOM 1397 C C . SER A 1 180 ? 32.014 -5.280 52.905 1.00 51.81 180 SER A C 1
ATOM 1399 O O . SER A 1 180 ? 33.096 -4.793 53.227 1.00 51.81 180 SER A O 1
ATOM 1401 N N . SER A 1 181 ? 31.451 -6.261 53.610 1.00 65.00 181 SER A N 1
ATOM 1402 C CA . SER A 1 181 ? 32.204 -7.091 54.556 1.00 65.00 181 SER A CA 1
ATOM 1403 C C . SER A 1 181 ? 32.949 -8.199 53.794 1.00 65.00 181 SER A C 1
ATOM 1405 O O . SER A 1 181 ? 32.415 -8.707 52.805 1.00 65.00 181 SER A O 1
ATOM 1407 N N . PRO A 1 182 ? 34.153 -8.610 54.230 1.00 54.91 182 PRO A N 1
ATOM 1408 C CA . PRO A 1 182 ? 34.874 -9.712 53.605 1.00 54.91 182 PRO A CA 1
ATOM 1409 C C . PRO A 1 182 ? 34.177 -11.043 53.922 1.00 54.91 182 PRO A C 1
ATOM 1411 O O . PRO A 1 182 ? 34.189 -11.511 55.061 1.00 54.91 182 PRO A O 1
ATOM 1414 N N . LEU A 1 183 ? 33.551 -11.650 52.910 1.00 53.03 183 LEU A N 1
ATOM 1415 C CA . LEU A 1 183 ? 33.121 -13.046 52.962 1.00 53.03 183 LEU A CA 1
ATOM 1416 C C . LEU A 1 183 ? 34.348 -13.948 52.789 1.00 53.03 183 LEU A C 1
ATOM 1418 O O . LEU A 1 183 ? 35.105 -13.801 51.836 1.00 53.03 183 LEU A O 1
ATOM 1422 N N . SER A 1 184 ? 34.511 -14.898 53.705 1.00 63.69 184 SER A N 1
ATOM 1423 C CA . SER A 1 184 ? 35.504 -15.972 53.645 1.00 63.69 184 SER A CA 1
ATOM 1424 C C . SER A 1 184 ? 35.424 -16.773 52.334 1.00 63.69 184 SER A C 1
ATOM 1426 O O . SER A 1 184 ? 34.327 -17.160 51.919 1.00 63.69 184 SER A O 1
ATOM 1428 N N . ASP A 1 185 ? 36.585 -17.104 51.758 1.00 57.41 185 ASP A N 1
ATOM 1429 C CA . ASP A 1 185 ? 36.787 -17.741 50.440 1.00 57.41 185 ASP A CA 1
ATOM 1430 C C . ASP A 1 185 ? 36.044 -19.070 50.190 1.00 57.41 185 ASP A C 1
ATOM 1432 O O . ASP A 1 185 ? 35.918 -19.508 49.049 1.00 57.41 185 ASP A O 1
ATOM 1436 N N . ALA A 1 186 ? 35.473 -19.707 51.215 1.00 57.19 186 ALA A N 1
ATOM 1437 C CA . ALA A 1 186 ? 34.677 -20.925 51.046 1.00 57.19 186 ALA A CA 1
ATOM 1438 C C . ALA A 1 186 ? 33.218 -20.669 50.602 1.00 57.19 186 ALA A C 1
ATOM 1440 O O . ALA A 1 186 ? 32.564 -21.575 50.088 1.00 57.19 186 ALA A O 1
ATOM 1441 N N . GLY A 1 187 ? 32.690 -19.449 50.775 1.00 53.03 187 GLY A N 1
ATOM 1442 C CA . GLY A 1 187 ? 31.298 -19.110 50.435 1.00 53.03 187 GLY A CA 1
ATOM 1443 C C . GLY A 1 187 ? 31.090 -18.642 48.991 1.00 53.03 187 GLY A C 1
ATOM 1444 O O . GLY A 1 187 ? 30.001 -18.793 48.437 1.00 53.03 187 GLY A O 1
ATOM 1445 N N . VAL A 1 188 ? 32.134 -18.107 48.352 1.00 59.28 188 VAL A N 1
ATOM 1446 C CA . VAL A 1 188 ? 32.037 -17.463 47.029 1.00 59.28 188 VAL A CA 1
ATOM 1447 C C . VAL A 1 188 ? 31.786 -18.488 45.921 1.00 59.28 188 VAL A C 1
ATOM 1449 O O . VAL A 1 188 ? 30.960 -18.254 45.042 1.00 59.28 188 VAL A O 1
ATOM 1452 N N . ALA A 1 189 ? 32.413 -19.665 45.999 1.00 64.44 189 ALA A N 1
ATOM 1453 C CA . ALA A 1 189 ? 32.221 -20.722 45.006 1.00 64.44 189 ALA A CA 1
ATOM 1454 C C . ALA A 1 189 ? 30.769 -21.234 44.968 1.00 64.44 189 ALA A C 1
ATOM 1456 O O . ALA A 1 189 ? 30.200 -21.405 43.891 1.00 64.44 189 ALA A O 1
ATOM 1457 N N . ALA A 1 190 ? 30.134 -21.411 46.132 1.00 70.06 190 ALA A N 1
ATOM 1458 C CA . ALA A 1 190 ? 28.746 -21.864 46.206 1.00 70.06 190 ALA A CA 1
ATOM 1459 C C . ALA A 1 190 ? 27.767 -20.817 45.645 1.00 70.06 190 ALA A C 1
ATOM 1461 O O . ALA A 1 190 ? 26.852 -21.161 44.897 1.00 70.06 190 ALA A O 1
ATOM 1462 N N . VAL A 1 191 ? 27.991 -19.531 45.938 1.00 74.81 191 VAL A N 1
ATOM 1463 C CA . VAL A 1 191 ? 27.144 -18.434 45.441 1.00 74.81 191 VAL A CA 1
ATOM 1464 C C . VAL A 1 191 ? 27.262 -18.275 43.922 1.00 74.81 191 VAL A C 1
ATOM 1466 O O . VAL A 1 191 ? 26.245 -18.087 43.256 1.00 74.81 191 VAL A O 1
ATOM 1469 N N . VAL A 1 192 ? 28.462 -18.417 43.350 1.00 79.56 192 VAL A N 1
ATOM 1470 C CA . VAL A 1 192 ? 28.672 -18.327 41.893 1.00 79.56 192 VAL A CA 1
ATOM 1471 C C . VAL A 1 192 ? 27.982 -19.475 41.151 1.00 79.56 192 VAL A C 1
ATOM 1473 O O . VAL A 1 192 ? 27.358 -19.240 40.116 1.00 79.56 192 VAL A O 1
ATOM 1476 N N . VAL A 1 193 ? 28.017 -20.699 41.688 1.00 85.50 193 VAL A N 1
ATOM 1477 C CA . VAL A 1 193 ? 27.331 -21.850 41.074 1.00 85.50 193 VAL A CA 1
ATOM 1478 C C . VAL A 1 193 ? 25.813 -21.670 41.115 1.00 85.50 193 VAL A C 1
ATOM 1480 O O . VAL A 1 193 ? 25.150 -21.846 40.093 1.00 85.50 193 VAL A O 1
ATOM 1483 N N . VAL A 1 194 ? 25.253 -21.260 42.257 1.00 88.94 194 VAL A N 1
ATOM 1484 C CA . VAL A 1 194 ? 23.803 -21.032 42.385 1.00 88.94 194 VAL A CA 1
ATOM 1485 C C . VAL A 1 194 ? 23.345 -19.886 41.480 1.00 88.94 194 VAL A C 1
ATOM 1487 O O . VAL A 1 194 ? 22.351 -20.032 40.768 1.00 88.94 194 VAL A O 1
ATOM 1490 N N . ALA A 1 195 ? 24.089 -18.778 41.432 1.00 90.69 195 ALA A N 1
ATOM 1491 C CA . ALA A 1 195 ? 23.787 -17.664 40.537 1.00 90.69 195 ALA A CA 1
ATOM 1492 C C . ALA A 1 195 ? 23.861 -18.081 39.058 1.00 90.69 195 ALA A C 1
ATOM 1494 O O . ALA A 1 195 ? 22.968 -17.744 38.284 1.00 90.69 195 ALA A O 1
ATOM 1495 N N . GLY A 1 196 ? 24.867 -18.872 38.670 1.00 93.25 196 GLY A N 1
ATOM 1496 C CA . GLY A 1 196 ? 25.002 -19.397 37.310 1.00 93.25 196 GLY A CA 1
ATOM 1497 C C . GLY A 1 196 ? 23.826 -20.286 36.892 1.00 93.25 196 GLY A C 1
ATOM 1498 O O . GLY A 1 196 ? 23.283 -20.111 35.801 1.00 93.25 196 GLY A O 1
ATOM 1499 N N . VAL A 1 197 ? 23.374 -21.186 37.772 1.00 94.81 197 VAL A N 1
ATOM 1500 C CA . VAL A 1 197 ? 22.210 -22.053 37.514 1.00 94.81 197 VAL A CA 1
ATOM 1501 C C . VAL A 1 197 ? 20.922 -21.235 37.393 1.00 94.81 197 VAL A C 1
ATOM 1503 O O . VAL A 1 197 ? 20.127 -21.483 36.486 1.00 94.81 197 VAL A O 1
ATOM 1506 N N . LEU A 1 198 ? 20.724 -20.228 38.251 1.00 94.62 198 LEU A N 1
ATOM 1507 C CA . LEU A 1 198 ? 19.550 -19.351 38.188 1.00 94.62 198 LEU A CA 1
ATOM 1508 C C . LEU A 1 198 ? 19.522 -18.505 36.910 1.00 94.62 198 LEU A C 1
ATOM 1510 O O . LEU A 1 198 ? 18.467 -18.381 36.288 1.00 94.62 198 LEU A O 1
ATOM 1514 N N . ILE A 1 199 ? 20.669 -17.972 36.479 1.00 95.75 199 ILE A N 1
ATOM 1515 C CA . ILE A 1 199 ? 20.779 -17.220 35.222 1.00 95.75 199 ILE A CA 1
ATOM 1516 C C . ILE A 1 199 ? 20.473 -18.132 34.032 1.00 95.75 199 ILE A C 1
ATOM 1518 O O . ILE A 1 199 ? 19.684 -17.758 33.166 1.00 95.75 199 ILE A O 1
ATOM 1522 N N . LEU A 1 200 ? 21.026 -19.347 34.004 1.00 95.56 200 LEU A N 1
ATOM 1523 C CA . LEU A 1 200 ? 20.777 -20.294 32.919 1.00 95.56 200 LEU A CA 1
ATOM 1524 C C . LEU A 1 200 ? 19.298 -20.711 32.861 1.00 95.56 200 LEU A C 1
ATOM 1526 O O . LEU A 1 200 ? 18.709 -20.739 31.782 1.00 95.56 200 LEU A O 1
ATOM 1530 N N . ALA A 1 201 ? 18.669 -20.960 34.013 1.00 95.88 201 ALA A N 1
ATOM 1531 C CA . ALA A 1 201 ? 17.241 -21.253 34.099 1.00 95.88 201 ALA A CA 1
ATOM 1532 C C . ALA A 1 201 ? 16.380 -20.071 33.618 1.00 95.88 201 ALA A C 1
ATOM 1534 O O . ALA A 1 201 ? 15.453 -20.271 32.831 1.00 95.88 201 ALA A O 1
ATOM 1535 N N . ALA A 1 202 ? 16.712 -18.838 34.014 1.00 95.50 202 ALA A N 1
ATOM 1536 C CA . ALA A 1 202 ? 16.023 -17.634 33.552 1.00 95.50 202 ALA A CA 1
ATOM 1537 C C . ALA A 1 202 ? 16.183 -17.424 32.036 1.00 95.50 202 ALA A C 1
ATOM 1539 O O . ALA A 1 202 ? 15.202 -17.126 31.352 1.00 95.50 202 ALA A O 1
ATOM 1540 N N . CYS A 1 203 ? 17.382 -17.645 31.489 1.00 95.12 203 CYS A N 1
ATOM 1541 C CA . CYS A 1 203 ? 17.627 -17.637 30.048 1.00 95.12 203 CYS A CA 1
ATOM 1542 C C . CYS A 1 203 ? 16.791 -18.703 29.333 1.00 95.12 203 CYS A C 1
ATOM 1544 O O . CYS A 1 203 ? 16.141 -18.389 28.339 1.00 95.12 203 CYS A O 1
ATOM 1546 N N . CYS A 1 204 ? 16.722 -19.930 29.857 1.00 93.94 204 CYS A N 1
ATOM 1547 C CA . CYS A 1 204 ? 15.881 -20.988 29.299 1.00 93.94 204 CYS A CA 1
ATOM 1548 C C . CYS A 1 204 ? 14.398 -20.596 29.295 1.00 93.94 204 CYS A C 1
ATOM 1550 O O . CYS A 1 204 ? 13.747 -20.724 28.259 1.00 93.94 204 CYS A O 1
ATOM 1552 N N . VAL A 1 205 ? 13.865 -20.063 30.400 1.00 94.38 205 VAL A N 1
ATOM 1553 C CA . VAL A 1 205 ? 12.464 -19.611 30.488 1.00 94.38 205 VAL A CA 1
ATOM 1554 C C . VAL A 1 205 ? 12.194 -18.448 29.534 1.00 94.38 205 VAL A C 1
ATOM 1556 O O . VAL A 1 205 ? 11.169 -18.451 28.854 1.00 94.38 205 VAL A O 1
ATOM 1559 N N . MET A 1 206 ? 13.115 -17.488 29.408 1.00 93.00 206 MET A N 1
ATOM 1560 C CA . MET A 1 206 ? 12.979 -16.393 28.446 1.00 93.00 206 MET A CA 1
ATOM 1561 C C . MET A 1 206 ? 13.038 -16.891 27.001 1.00 93.00 206 MET A C 1
ATOM 1563 O O . MET A 1 206 ? 12.187 -16.507 26.206 1.00 93.00 206 MET A O 1
ATOM 1567 N N . CYS A 1 207 ? 13.956 -17.792 26.648 1.00 89.75 207 CYS A N 1
ATOM 1568 C CA . CYS A 1 207 ? 14.028 -18.373 25.305 1.00 89.75 207 CYS A CA 1
ATOM 1569 C C . CYS A 1 207 ? 12.784 -19.211 24.970 1.00 89.75 207 CYS A C 1
ATOM 1571 O O . CYS A 1 207 ? 12.240 -19.081 23.870 1.00 89.75 207 CYS A O 1
ATOM 1573 N N . TYR A 1 208 ? 12.286 -20.022 25.910 1.00 86.94 208 TYR A N 1
ATOM 1574 C CA . TYR A 1 208 ? 11.047 -20.789 25.740 1.00 86.94 208 TYR A CA 1
ATOM 1575 C C . TYR A 1 208 ? 9.820 -19.880 25.640 1.00 86.94 208 TYR A C 1
ATOM 1577 O O . TYR A 1 208 ? 8.997 -20.051 24.740 1.00 86.94 208 TYR A O 1
ATOM 1585 N N . GLY A 1 209 ? 9.715 -18.873 26.507 1.00 80.62 209 GLY A N 1
ATOM 1586 C CA . GLY A 1 209 ? 8.637 -17.888 26.490 1.00 80.62 209 GLY A CA 1
ATOM 1587 C C . GLY A 1 209 ? 8.644 -17.049 25.216 1.00 80.62 209 GLY A C 1
ATOM 1588 O O . GLY A 1 209 ? 7.591 -16.820 24.627 1.00 80.62 209 GLY A O 1
ATOM 1589 N N . TRP A 1 210 ? 9.819 -16.655 24.724 1.00 76.50 210 TRP A N 1
ATOM 1590 C CA . TRP A 1 210 ? 9.953 -15.880 23.491 1.00 76.50 210 TRP A CA 1
ATOM 1591 C C . TRP A 1 210 ? 9.626 -16.717 22.251 1.00 76.50 210 TRP A C 1
ATOM 1593 O O . TRP A 1 210 ? 8.926 -16.243 21.353 1.00 76.50 210 TRP A O 1
ATOM 1603 N N . ARG A 1 211 ? 10.021 -17.998 22.242 1.00 79.75 211 ARG A N 1
ATOM 1604 C CA . ARG A 1 211 ? 9.616 -18.961 21.208 1.00 79.75 211 ARG A CA 1
ATOM 1605 C C . ARG A 1 211 ? 8.110 -19.231 21.229 1.00 79.75 211 ARG A C 1
ATOM 1607 O O . ARG A 1 211 ? 7.513 -19.371 20.165 1.00 79.75 211 ARG A O 1
ATOM 1614 N N . SER A 1 212 ? 7.492 -19.257 22.410 1.00 71.44 212 SER A N 1
ATOM 1615 C CA . SER A 1 212 ? 6.042 -19.425 22.558 1.00 71.44 212 SER A CA 1
ATOM 1616 C C . SER A 1 212 ? 5.269 -18.163 22.148 1.00 71.44 212 SER A C 1
ATOM 1618 O O . SER A 1 212 ? 4.269 -18.246 21.438 1.00 71.44 212 SER A O 1
ATOM 1620 N N . ARG A 1 213 ? 5.783 -16.964 22.467 1.00 65.62 213 ARG A N 1
ATOM 1621 C CA . ARG A 1 213 ? 5.168 -15.682 22.071 1.00 65.62 213 ARG A CA 1
ATOM 1622 C C . ARG A 1 213 ? 5.141 -15.472 20.560 1.00 65.62 213 ARG A C 1
ATOM 1624 O O . ARG A 1 213 ? 4.179 -14.901 20.058 1.00 65.62 213 ARG A O 1
ATOM 1631 N N . LYS A 1 214 ? 6.133 -15.985 19.822 1.00 57.88 214 LYS A N 1
ATOM 1632 C CA . LYS A 1 214 ? 6.114 -15.960 18.349 1.00 57.88 214 LYS A CA 1
ATOM 1633 C C . LYS A 1 214 ? 5.017 -16.830 17.714 1.00 57.88 214 LYS A C 1
ATOM 1635 O O . LYS A 1 214 ? 4.812 -16.713 16.514 1.00 57.88 214 LYS A O 1
ATOM 1640 N N . ARG A 1 215 ? 4.293 -17.661 18.477 1.00 57.28 215 ARG A N 1
ATOM 1641 C CA . ARG A 1 215 ? 3.159 -18.455 17.963 1.00 57.28 215 ARG A CA 1
ATOM 1642 C C . ARG A 1 215 ? 1.774 -17.870 18.273 1.00 57.28 215 ARG A C 1
ATOM 1644 O O . ARG A 1 215 ? 0.803 -18.366 17.720 1.00 57.28 215 ARG A O 1
ATOM 1651 N N . GLY A 1 216 ? 1.661 -16.843 19.123 1.00 46.41 216 GLY A N 1
ATOM 1652 C CA . GLY A 1 216 ? 0.363 -16.383 19.653 1.00 46.41 216 GLY A CA 1
ATOM 1653 C C . GLY A 1 216 ? -0.126 -15.004 19.198 1.00 46.41 216 GLY A C 1
ATOM 1654 O O . GLY A 1 216 ? -1.190 -14.579 19.627 1.00 46.41 216 GLY A O 1
ATOM 1655 N N . GLY A 1 217 ? 0.632 -14.282 18.371 1.00 46.44 217 GLY A N 1
ATOM 1656 C CA . GLY A 1 217 ? 0.292 -12.924 17.932 1.00 46.44 217 GLY A CA 1
ATOM 1657 C C . GLY A 1 217 ? 0.310 -12.817 16.420 1.00 46.44 217 GLY A C 1
ATOM 1658 O O . GLY A 1 217 ? 1.148 -12.116 15.860 1.00 46.44 217 GLY A O 1
ATOM 1659 N N . VAL A 1 218 ? -0.560 -13.575 15.762 1.00 41.81 218 VAL A N 1
ATOM 1660 C CA . VAL A 1 218 ? -0.691 -13.538 14.312 1.00 41.81 218 VAL A CA 1
ATOM 1661 C C . VAL A 1 218 ? -1.610 -12.374 13.948 1.00 41.81 218 VAL A C 1
ATOM 1663 O O . VAL A 1 218 ? -2.818 -12.536 13.818 1.00 41.81 218 VAL A O 1
ATOM 1666 N N . TYR A 1 219 ? -1.035 -11.188 13.755 1.00 42.88 219 TYR A N 1
ATOM 1667 C CA . TYR A 1 219 ? -1.574 -10.313 12.719 1.00 42.88 219 TYR A CA 1
ATOM 1668 C C . TYR A 1 219 ? -1.251 -11.035 11.407 1.00 42.88 219 TYR A C 1
ATOM 1670 O O . TYR A 1 219 ? -0.124 -10.958 10.923 1.00 42.88 219 TYR A O 1
ATOM 1678 N N . GLN A 1 220 ? -2.181 -11.866 10.920 1.00 39.25 220 GLN A N 1
ATOM 1679 C CA . GLN A 1 220 ? -2.051 -12.543 9.626 1.00 39.25 220 GLN A CA 1
ATOM 1680 C C . GLN A 1 220 ? -2.111 -11.429 8.574 1.00 39.25 220 GLN A C 1
ATOM 1682 O O . GLN A 1 220 ? -3.174 -11.126 8.042 1.00 39.25 220 GLN A O 1
ATOM 1687 N N . LEU A 1 221 ? -0.973 -10.813 8.256 1.00 47.00 221 LEU A N 1
ATOM 1688 C CA . LEU A 1 221 ? -0.746 -10.391 6.883 1.00 47.00 221 LEU A CA 1
ATOM 1689 C C . LEU A 1 221 ? -0.449 -11.689 6.122 1.00 47.00 221 LEU A C 1
ATOM 1691 O O . LEU A 1 221 ? 0.701 -12.083 5.944 1.00 47.00 221 LEU A O 1
ATOM 1695 N N . GLY A 1 222 ? -1.509 -12.434 5.810 1.00 41.97 222 GLY A N 1
ATOM 1696 C CA . GLY A 1 222 ? -1.403 -13.644 5.013 1.00 41.97 222 GLY A CA 1
ATOM 1697 C C . GLY A 1 222 ? -1.016 -13.237 3.601 1.00 41.97 222 GLY A C 1
ATOM 1698 O O . GLY A 1 222 ? -1.869 -12.792 2.837 1.00 41.97 222 GLY A O 1
ATOM 1699 N N . VAL A 1 223 ? 0.270 -13.349 3.270 1.00 43.03 223 VAL A N 1
ATOM 1700 C CA . VAL A 1 223 ? 0.754 -13.281 1.890 1.00 43.03 223 VAL A CA 1
ATOM 1701 C C . VAL A 1 223 ? 0.405 -14.625 1.255 1.00 43.03 223 VAL A C 1
ATOM 1703 O O . VAL A 1 223 ? 1.196 -15.563 1.270 1.00 43.03 223 VAL A O 1
ATOM 1706 N N . THR A 1 224 ? -0.835 -14.768 0.792 1.00 42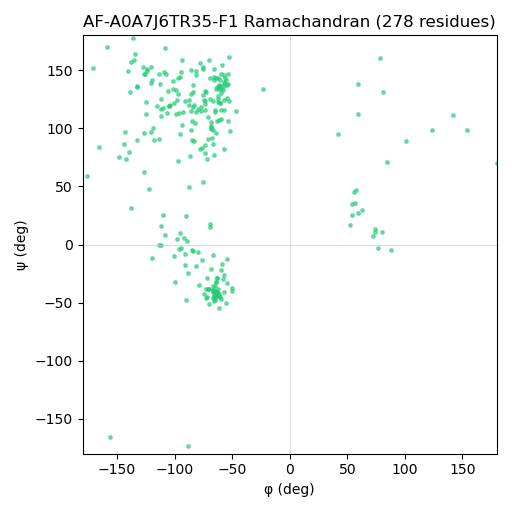.50 224 THR A N 1
ATOM 1707 C CA . THR A 1 224 ? -1.221 -15.895 -0.061 1.00 42.50 224 THR A CA 1
ATOM 1708 C C . THR A 1 224 ? -0.886 -15.505 -1.491 1.00 42.50 224 THR A C 1
ATOM 1710 O O . THR A 1 224 ? -1.636 -14.759 -2.114 1.00 42.50 224 THR A O 1
ATOM 1713 N N . GLN A 1 225 ? 0.263 -15.963 -1.985 1.00 38.16 225 GLN A N 1
ATOM 1714 C CA . GLN A 1 225 ? 0.608 -15.885 -3.400 1.00 38.16 225 GLN A CA 1
ATOM 1715 C C . GLN A 1 225 ? -0.155 -17.004 -4.120 1.00 38.16 225 GLN A C 1
ATOM 1717 O O . GLN A 1 225 ? 0.367 -18.101 -4.299 1.00 38.16 225 GLN A O 1
ATOM 1722 N N . GLU A 1 226 ? -1.427 -16.770 -4.446 1.00 38.97 226 GLU A N 1
ATOM 1723 C CA . GLU A 1 226 ? -2.150 -17.665 -5.351 1.00 38.97 226 GLU A CA 1
ATOM 1724 C C . GLU A 1 226 ? -1.846 -17.267 -6.802 1.00 38.97 226 GLU A C 1
ATOM 1726 O O . GLU A 1 226 ? -1.907 -16.077 -7.129 1.00 38.97 226 GLU A O 1
ATOM 1731 N N . PRO A 1 227 ? -1.492 -18.223 -7.680 1.00 39.09 227 PRO A N 1
ATOM 1732 C CA . PRO A 1 227 ? -1.369 -17.952 -9.102 1.00 39.09 227 PRO A CA 1
ATOM 1733 C C . PRO A 1 227 ? -2.751 -17.589 -9.651 1.00 39.09 227 PRO A C 1
ATOM 1735 O O . PRO A 1 227 ? -3.675 -18.399 -9.633 1.00 39.09 227 PRO A O 1
ATOM 1738 N N . TYR A 1 228 ? -2.886 -16.351 -10.123 1.00 46.00 228 TYR A N 1
ATOM 1739 C CA . TYR A 1 228 ? -4.098 -15.836 -10.748 1.00 46.00 228 TYR A CA 1
ATOM 1740 C C . TYR A 1 228 ? -4.377 -16.611 -12.045 1.00 46.00 228 TYR A C 1
ATOM 1742 O O . TYR A 1 228 ? -3.803 -16.322 -13.094 1.00 46.00 228 TYR A O 1
ATOM 1750 N N . SER A 1 229 ? -5.230 -17.634 -11.971 1.00 36.59 229 SER A N 1
ATOM 1751 C CA . SER A 1 229 ? -5.900 -18.200 -13.140 1.00 36.59 229 SER A CA 1
ATOM 1752 C C . SER A 1 229 ? -7.291 -17.591 -13.218 1.00 36.59 229 SER A C 1
ATOM 1754 O O . SER A 1 229 ? -8.052 -17.705 -12.258 1.00 36.59 229 SER A O 1
ATOM 1756 N N . HIS A 1 230 ? -7.631 -16.979 -14.350 1.00 38.56 230 HIS A N 1
ATOM 1757 C CA . HIS A 1 230 ? -8.996 -16.582 -14.676 1.00 38.56 230 HIS A CA 1
ATOM 1758 C C . HIS A 1 230 ? -9.948 -17.782 -14.517 1.00 38.56 230 HIS A C 1
ATOM 1760 O O . HIS A 1 230 ? -10.049 -18.625 -15.406 1.00 38.56 230 HIS A O 1
ATOM 1766 N N . ARG A 1 231 ? -10.640 -17.881 -13.382 1.00 37.53 231 ARG A N 1
ATOM 1767 C CA . ARG A 1 231 ? -11.833 -18.713 -13.225 1.00 37.53 231 ARG A CA 1
ATOM 1768 C C . ARG A 1 231 ? -12.877 -17.852 -12.536 1.00 37.53 231 ARG A C 1
ATOM 1770 O O . ARG A 1 231 ? -12.906 -17.725 -11.319 1.00 37.53 231 ARG A O 1
ATOM 1777 N N . PHE A 1 232 ? -13.635 -17.183 -13.391 1.00 46.09 232 PHE A N 1
ATOM 1778 C CA . PHE A 1 232 ? -14.716 -16.271 -13.069 1.00 46.09 232 PHE A CA 1
ATOM 1779 C C . PHE A 1 232 ? -16.021 -17.060 -13.181 1.00 46.09 232 PHE A C 1
ATOM 1781 O O . PHE A 1 232 ? -16.747 -16.921 -14.155 1.00 46.09 232 PHE A O 1
ATOM 1788 N N . GLU A 1 233 ? -16.263 -17.958 -12.234 1.00 46.22 233 GLU A N 1
ATOM 1789 C CA . GLU A 1 233 ? -17.573 -18.578 -12.039 1.00 46.22 233 GLU A CA 1
ATOM 1790 C C . GLU A 1 233 ? -17.801 -18.640 -10.522 1.00 46.22 233 GLU A C 1
ATOM 1792 O O . GLU A 1 233 ? -16.906 -19.040 -9.775 1.00 46.22 233 GLU A O 1
ATOM 1797 N N . ASP A 1 234 ? -18.981 -18.179 -10.104 1.00 42.91 234 ASP A N 1
ATOM 1798 C CA . ASP A 1 234 ? -19.581 -18.338 -8.773 1.00 42.91 234 ASP A CA 1
ATOM 1799 C C . ASP A 1 234 ? -19.174 -17.320 -7.684 1.00 42.91 234 ASP A C 1
ATOM 1801 O O . ASP A 1 234 ? -18.534 -17.641 -6.680 1.00 42.91 234 ASP A O 1
ATOM 1805 N N . ILE A 1 235 ? -19.641 -16.073 -7.820 1.00 50.66 235 ILE A N 1
ATOM 1806 C CA . ILE A 1 235 ? -20.106 -15.314 -6.647 1.00 50.66 235 ILE A CA 1
ATOM 1807 C C . ILE A 1 235 ? -21.566 -14.965 -6.908 1.00 50.66 235 ILE A C 1
ATOM 1809 O O . ILE A 1 235 ? -21.868 -14.012 -7.621 1.00 50.66 235 ILE A O 1
ATOM 1813 N N . ASP A 1 236 ? -22.432 -15.806 -6.349 1.00 40.28 236 ASP A N 1
ATOM 1814 C CA . ASP A 1 236 ? -23.879 -15.709 -6.433 1.00 40.28 236 ASP A CA 1
ATOM 1815 C C . ASP A 1 236 ? -24.417 -14.373 -5.906 1.00 40.28 236 ASP A C 1
ATOM 1817 O O . ASP A 1 236 ? -24.044 -13.867 -4.838 1.00 40.28 236 ASP A O 1
ATOM 1821 N N . ASP A 1 237 ? -25.354 -13.860 -6.693 1.00 43.75 237 ASP A N 1
ATOM 1822 C CA . ASP A 1 237 ? -26.348 -12.849 -6.393 1.00 43.75 237 ASP A CA 1
ATOM 1823 C C . ASP A 1 237 ? -27.176 -13.220 -5.151 1.00 43.75 237 ASP A C 1
ATOM 1825 O O . ASP A 1 237 ? -28.066 -14.061 -5.219 1.00 43.75 237 ASP A O 1
ATOM 1829 N N . ASP A 1 238 ? -26.945 -12.561 -4.013 1.00 42.38 238 ASP A N 1
ATOM 1830 C CA . ASP A 1 238 ? -27.861 -12.671 -2.859 1.00 42.38 238 ASP A CA 1
ATOM 1831 C C . ASP A 1 238 ? -28.123 -11.313 -2.180 1.00 42.38 238 ASP A C 1
ATOM 1833 O O . ASP A 1 238 ? -28.327 -11.201 -0.971 1.00 42.38 238 ASP A O 1
ATOM 1837 N N . TRP A 1 239 ? -28.098 -10.232 -2.970 1.00 52.75 239 TRP A N 1
ATOM 1838 C CA . TRP A 1 239 ? -28.445 -8.876 -2.513 1.00 52.75 239 TRP A CA 1
ATOM 1839 C C . TRP A 1 239 ? -29.766 -8.346 -3.102 1.00 52.75 239 TRP A C 1
ATOM 1841 O O . TRP A 1 239 ? -29.977 -7.141 -3.193 1.00 52.75 239 TRP A O 1
ATOM 1851 N N . SER A 1 240 ? -30.709 -9.206 -3.499 1.00 43.69 240 SER A N 1
ATOM 1852 C CA . SER A 1 240 ? -32.007 -8.706 -3.977 1.00 43.69 240 SER A CA 1
ATOM 1853 C C . SER A 1 240 ? -33.201 -9.575 -3.593 1.00 43.69 240 SER A C 1
ATOM 1855 O O . SER A 1 240 ? -33.696 -10.369 -4.378 1.00 43.69 240 SER A O 1
ATOM 1857 N N . SER A 1 241 ? -33.753 -9.327 -2.403 1.00 40.34 241 SER A N 1
ATOM 1858 C CA . SER A 1 241 ? -35.210 -9.374 -2.213 1.00 40.34 241 SER A CA 1
ATOM 1859 C C . SER A 1 241 ? -35.621 -8.720 -0.893 1.00 40.34 241 SER A C 1
ATOM 1861 O O . SER A 1 241 ? -35.876 -9.387 0.109 1.00 40.34 241 SER A O 1
ATOM 1863 N N . SER A 1 242 ? -35.757 -7.398 -0.902 1.00 44.91 242 SER A N 1
ATOM 1864 C CA . SER A 1 242 ? -36.774 -6.734 -0.087 1.00 44.91 242 SER A CA 1
ATOM 1865 C C . SER A 1 242 ? -37.779 -6.111 -1.046 1.00 44.91 242 SER A C 1
ATOM 1867 O O . SER A 1 242 ? -37.604 -5.000 -1.534 1.00 44.91 242 SER A O 1
ATOM 1869 N N . THR A 1 243 ? -38.805 -6.896 -1.362 1.00 41.88 243 THR A N 1
ATOM 1870 C CA . THR A 1 243 ? -40.001 -6.488 -2.093 1.00 41.88 243 THR A CA 1
ATOM 1871 C C . THR A 1 243 ? -40.735 -5.408 -1.297 1.00 41.88 243 THR A C 1
ATOM 1873 O O . THR A 1 243 ? -41.354 -5.717 -0.276 1.00 41.88 243 THR A O 1
ATOM 1876 N N . SER A 1 244 ? -40.686 -4.153 -1.748 1.00 46.09 244 SER A N 1
ATOM 1877 C CA . SER A 1 244 ? -41.665 -3.145 -1.344 1.00 46.09 244 SER A CA 1
ATOM 1878 C C . SER A 1 244 ? -42.920 -3.332 -2.188 1.00 46.09 244 SER A C 1
ATOM 1880 O O . SER A 1 244 ? -42.915 -3.180 -3.406 1.00 46.09 244 SER A O 1
ATOM 1882 N N . SER A 1 245 ? -43.998 -3.714 -1.524 1.00 47.31 245 SER A N 1
ATOM 1883 C CA . SER A 1 245 ? -45.346 -3.744 -2.067 1.00 47.31 245 SER A CA 1
ATOM 1884 C C . SER A 1 245 ? -45.848 -2.317 -2.309 1.00 47.31 245 SER A C 1
ATOM 1886 O O . SER A 1 245 ? -46.272 -1.655 -1.361 1.00 47.31 245 SER A O 1
ATOM 1888 N N . GLU A 1 246 ? -45.827 -1.861 -3.559 1.00 50.50 246 GLU A N 1
ATOM 1889 C CA . GLU A 1 246 ? -46.644 -0.735 -4.026 1.00 50.50 246 GLU A CA 1
ATOM 1890 C C . GLU A 1 246 ? -47.864 -1.263 -4.804 1.00 50.50 246 GLU A C 1
ATOM 1892 O O . GLU A 1 246 ? -47.753 -2.264 -5.520 1.00 50.50 246 GLU A O 1
ATOM 1897 N N . PRO A 1 247 ? -49.051 -0.652 -4.637 1.00 54.50 247 PRO A N 1
ATOM 1898 C CA . PRO A 1 247 ? -50.258 -1.042 -5.355 1.00 54.50 247 PRO A CA 1
ATOM 1899 C C . PRO A 1 247 ? -50.232 -0.556 -6.818 1.00 54.50 247 PRO A C 1
ATOM 1901 O O . PRO A 1 247 ? -49.629 0.476 -7.115 1.00 54.50 247 PRO A O 1
ATOM 1904 N N . PRO A 1 248 ? -50.903 -1.272 -7.739 1.00 52.34 248 PRO A N 1
ATOM 1905 C CA . PRO A 1 248 ? -50.892 -0.948 -9.158 1.00 52.34 248 PRO A CA 1
ATOM 1906 C C . PRO A 1 248 ? -51.719 0.311 -9.443 1.00 52.34 248 PRO A C 1
ATOM 1908 O O . PRO A 1 248 ? -52.868 0.424 -9.019 1.00 52.34 248 PRO A O 1
ATOM 1911 N N . HIS A 1 249 ? -51.127 1.239 -10.192 1.00 49.88 249 HIS A N 1
ATOM 1912 C CA . HIS A 1 249 ? -51.865 2.274 -10.901 1.00 49.88 249 HIS A CA 1
ATOM 1913 C C . HIS A 1 249 ? -52.345 1.703 -12.235 1.00 49.88 249 HIS A C 1
ATOM 1915 O O . HIS A 1 249 ? -51.538 1.302 -13.074 1.00 49.88 249 HIS A O 1
ATOM 1921 N N . ASP A 1 250 ? -53.664 1.674 -12.399 1.00 47.03 250 ASP A N 1
ATOM 1922 C CA . ASP A 1 250 ? -54.344 1.366 -13.649 1.00 47.03 250 ASP A CA 1
ATOM 1923 C C . ASP A 1 250 ? -53.918 2.377 -14.727 1.00 47.03 250 ASP A C 1
ATOM 1925 O O . ASP A 1 250 ? -54.180 3.577 -14.607 1.00 47.03 250 ASP A O 1
ATOM 1929 N N . ILE A 1 251 ? -53.248 1.897 -15.776 1.00 54.28 251 ILE A N 1
ATOM 1930 C CA . ILE A 1 251 ? -53.060 2.637 -17.024 1.00 54.28 251 ILE A CA 1
ATOM 1931 C C . ILE A 1 251 ? -53.799 1.868 -18.108 1.00 54.28 251 ILE A C 1
ATOM 1933 O O . ILE A 1 251 ? -53.530 0.695 -18.359 1.00 54.28 251 ILE A O 1
ATOM 1937 N N . GLU A 1 252 ? -54.764 2.574 -18.684 1.00 57.66 252 GLU A N 1
ATOM 1938 C CA . GLU A 1 252 ? -55.697 2.132 -19.706 1.00 57.66 252 GLU A CA 1
ATOM 1939 C C . GLU A 1 252 ? -55.008 1.596 -20.967 1.00 57.66 252 GLU A C 1
ATOM 1941 O O . GLU A 1 252 ? -53.963 2.079 -21.413 1.00 57.66 252 GLU A O 1
ATOM 1946 N N . ASP A 1 253 ? -55.673 0.596 -21.541 1.00 45.19 253 ASP A N 1
ATOM 1947 C CA . ASP A 1 253 ? -55.348 -0.113 -22.767 1.00 45.19 253 ASP A CA 1
ATOM 1948 C C . ASP A 1 253 ? -55.173 0.815 -23.982 1.00 45.19 253 ASP A C 1
ATOM 1950 O O . ASP A 1 253 ? -56.068 1.571 -24.366 1.00 45.19 253 ASP A O 1
ATOM 1954 N N . GLY A 1 254 ? -54.021 0.686 -24.641 1.00 48.03 254 GLY A N 1
ATOM 1955 C CA . GLY A 1 254 ? -53.733 1.246 -25.958 1.00 48.03 254 GLY A CA 1
ATOM 1956 C C . GLY A 1 254 ? -53.446 0.133 -26.959 1.00 48.03 254 GLY A C 1
ATOM 1957 O O . GLY A 1 254 ? -52.306 -0.295 -27.113 1.00 48.03 254 GLY A O 1
ATOM 1958 N N . ASP A 1 255 ? -54.509 -0.326 -27.613 1.00 44.56 255 ASP A N 1
ATOM 1959 C CA . ASP A 1 255 ? -54.541 -1.298 -28.707 1.00 44.56 255 ASP A CA 1
ATOM 1960 C C . ASP A 1 255 ? -53.737 -0.807 -29.933 1.00 44.56 255 ASP A C 1
ATOM 1962 O O . ASP A 1 255 ? -53.828 0.358 -30.330 1.00 44.56 255 ASP A O 1
ATOM 1966 N N . GLY A 1 256 ? -52.937 -1.685 -30.547 1.00 46.31 256 GLY A N 1
ATOM 1967 C CA . GLY A 1 256 ? -52.044 -1.305 -31.646 1.00 46.31 256 GLY A CA 1
ATOM 1968 C C . GLY A 1 256 ? -51.211 -2.453 -32.209 1.00 46.31 256 GLY A C 1
ATOM 1969 O O . GLY A 1 256 ? -49.999 -2.509 -32.020 1.00 46.31 256 GLY A O 1
ATOM 1970 N N . GLY A 1 257 ? -51.869 -3.382 -32.904 1.00 40.59 257 GLY A N 1
ATOM 1971 C CA . GLY A 1 257 ? -51.238 -4.517 -33.577 1.00 40.59 257 GLY A CA 1
ATOM 1972 C C . GLY A 1 257 ? -50.384 -4.181 -34.814 1.00 40.59 257 GLY A C 1
ATOM 1973 O O . GLY A 1 257 ? -50.572 -3.175 -35.494 1.00 40.59 257 GLY A O 1
ATOM 1974 N N . GLY A 1 258 ? -49.491 -5.121 -35.138 1.00 39.19 258 GLY A N 1
ATOM 1975 C CA . GLY A 1 258 ? -48.698 -5.209 -36.375 1.00 39.19 258 GLY A CA 1
ATOM 1976 C C . GLY A 1 258 ? -47.285 -5.710 -36.046 1.00 39.19 258 GLY A C 1
ATOM 1977 O O . GLY A 1 258 ? -46.552 -5.037 -35.346 1.00 39.19 258 GLY A O 1
ATOM 1978 N N . GLY A 1 259 ? -46.809 -6.900 -36.414 1.00 38.59 259 GLY A N 1
ATOM 1979 C CA . GLY A 1 259 ? -47.049 -7.673 -37.626 1.00 38.59 259 GLY A CA 1
ATOM 1980 C C . GLY A 1 259 ? -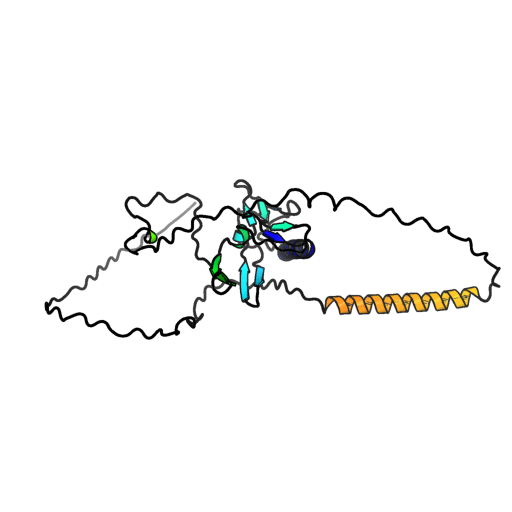45.863 -7.503 -38.587 1.00 38.59 259 GLY A C 1
ATOM 1981 O O . GLY A 1 259 ? -45.901 -6.624 -39.436 1.00 38.59 259 GLY A O 1
ATOM 1982 N N . GLY A 1 260 ? -44.830 -8.352 -38.482 1.00 37.94 260 GLY A N 1
ATOM 1983 C CA . GLY A 1 260 ? -43.742 -8.464 -39.476 1.00 37.94 260 GLY A CA 1
ATOM 1984 C C . GLY A 1 260 ? -42.436 -8.994 -38.862 1.00 37.94 260 GLY A C 1
ATOM 1985 O O . GLY A 1 260 ? -41.808 -8.301 -38.081 1.00 37.94 260 GLY A O 1
ATOM 1986 N N . ARG A 1 261 ? -42.106 -10.287 -38.969 1.00 36.41 261 ARG A N 1
ATOM 1987 C CA . ARG A 1 261 ? -41.367 -10.967 -40.060 1.00 36.41 261 ARG A CA 1
ATOM 1988 C C . ARG A 1 261 ? -39.945 -10.440 -40.347 1.00 36.41 261 ARG A C 1
ATOM 1990 O O . ARG A 1 261 ? -39.780 -9.430 -41.013 1.00 36.41 261 ARG A O 1
ATOM 1997 N N . SER A 1 262 ? -38.992 -11.325 -40.030 1.00 37.62 262 SER A N 1
ATOM 1998 C CA . SER A 1 262 ? -37.861 -11.769 -40.867 1.00 37.62 262 SER A CA 1
ATOM 1999 C C . SER A 1 262 ? -36.588 -10.922 -40.991 1.00 37.62 262 SER A C 1
ATOM 2001 O O . SER A 1 262 ? -36.633 -9.780 -41.435 1.00 37.62 262 SER A O 1
ATOM 2003 N N . ARG A 1 263 ? -35.470 -11.660 -40.807 1.00 42.12 263 ARG A N 1
ATOM 2004 C CA . ARG A 1 263 ? -34.089 -11.574 -41.354 1.00 42.12 263 ARG A CA 1
ATOM 2005 C C . ARG A 1 263 ? -33.088 -11.479 -40.199 1.00 42.12 263 ARG A C 1
ATOM 2007 O O . ARG A 1 263 ? -33.017 -10.451 -39.548 1.00 42.12 263 ARG A O 1
ATOM 2014 N N . GLU A 1 264 ? -32.424 -12.550 -39.766 1.00 38.16 264 GLU A N 1
ATOM 2015 C CA . GLU A 1 264 ? -31.509 -13.441 -40.509 1.00 38.16 264 GLU A CA 1
ATOM 2016 C C . GLU A 1 264 ? -30.576 -12.643 -41.422 1.00 38.16 264 GLU A C 1
ATOM 2018 O O . GLU A 1 264 ? -30.943 -12.235 -42.525 1.00 38.16 264 GLU A O 1
ATOM 2023 N N . LEU A 1 265 ? -29.386 -12.372 -40.895 1.00 37.62 265 LEU A N 1
ATOM 2024 C CA . LEU A 1 265 ? -28.244 -11.841 -41.620 1.00 37.62 265 LEU A CA 1
ATOM 2025 C C . LEU A 1 265 ? -27.011 -12.570 -41.088 1.00 37.62 265 LEU A C 1
ATOM 2027 O O . LEU A 1 265 ? -26.278 -12.081 -40.233 1.00 37.62 265 LEU A O 1
ATOM 2031 N N . ASP A 1 266 ? -26.847 -13.785 -41.601 1.00 36.88 266 ASP A N 1
ATOM 2032 C CA . ASP A 1 266 ? -25.545 -14.409 -41.754 1.00 36.88 266 ASP A CA 1
ATOM 2033 C C . ASP A 1 266 ? -24.715 -13.558 -42.719 1.00 36.88 266 ASP A C 1
ATOM 2035 O O . ASP A 1 266 ? -25.120 -13.305 -43.857 1.00 36.88 266 ASP A O 1
ATOM 2039 N N . LEU A 1 267 ? -23.529 -13.146 -42.284 1.00 39.03 267 LEU A N 1
ATOM 2040 C CA . LEU A 1 267 ? -22.445 -12.802 -43.194 1.00 39.03 267 LEU A CA 1
ATOM 2041 C C . LEU A 1 267 ? -21.210 -13.597 -42.793 1.00 39.03 267 LEU A C 1
ATOM 2043 O O . LEU A 1 267 ? -20.440 -13.231 -41.909 1.00 39.03 267 LEU A O 1
ATOM 2047 N N . LEU A 1 268 ? -21.068 -14.712 -43.503 1.00 37.50 268 LEU A N 1
ATOM 2048 C CA . LEU A 1 268 ? -19.822 -15.419 -43.724 1.00 37.50 268 LEU A CA 1
ATOM 2049 C C . LEU A 1 268 ? -18.801 -14.476 -44.373 1.00 37.50 268 LEU A C 1
ATOM 2051 O O . LEU A 1 268 ? -19.111 -13.756 -45.323 1.00 37.50 268 LEU A O 1
ATOM 2055 N N . GLY A 1 269 ? -17.566 -14.555 -43.893 1.00 36.66 269 GLY A N 1
ATOM 2056 C CA . GLY A 1 269 ? -16.394 -13.946 -44.505 1.00 36.66 269 GLY A CA 1
ATOM 2057 C C . GLY A 1 269 ? -15.173 -14.810 -44.230 1.00 36.66 269 GLY A C 1
ATOM 2058 O O . GLY A 1 269 ? -14.363 -14.486 -43.368 1.00 36.66 269 GLY A O 1
ATOM 2059 N N . GLU A 1 270 ? -15.082 -15.936 -44.939 1.00 42.72 270 GLU A N 1
ATOM 2060 C CA . GLU A 1 270 ? -13.851 -16.712 -45.080 1.00 42.72 270 GLU A CA 1
ATOM 2061 C C . GLU A 1 270 ? -12.793 -15.911 -45.850 1.00 42.72 270 GLU A C 1
ATOM 2063 O O . GLU A 1 270 ? -13.110 -15.198 -46.803 1.00 42.72 270 GLU A O 1
ATOM 2068 N N . GLY A 1 271 ? -11.522 -16.070 -45.475 1.00 43.00 271 GLY A N 1
ATOM 2069 C CA . GLY A 1 271 ? -10.419 -15.414 -46.172 1.00 43.00 271 GLY A CA 1
ATOM 2070 C C . GLY A 1 271 ? -9.027 -15.786 -45.670 1.00 43.00 271 GLY A C 1
ATOM 2071 O O . GLY A 1 271 ? -8.306 -14.900 -45.244 1.00 43.00 271 GLY A O 1
ATOM 2072 N N . GLY A 1 272 ? -8.691 -17.082 -45.727 1.00 41.12 272 GLY A N 1
ATOM 2073 C CA . GLY A 1 272 ? -7.414 -17.635 -46.225 1.00 41.12 272 GLY A CA 1
ATOM 2074 C C . GLY A 1 272 ? -6.054 -17.252 -45.586 1.00 41.12 272 GLY A C 1
ATOM 2075 O O . GLY A 1 272 ? -5.774 -16.083 -45.350 1.00 41.12 272 GLY A O 1
ATOM 2076 N N . PRO A 1 273 ? -5.136 -18.225 -45.397 1.00 57.91 273 PRO A N 1
ATOM 2077 C CA . PRO A 1 273 ? -3.802 -18.004 -44.839 1.00 57.91 273 PRO A CA 1
ATOM 2078 C C . PRO A 1 273 ? -2.788 -17.594 -45.920 1.00 57.91 273 PRO A C 1
ATOM 2080 O O . PRO A 1 273 ? -2.865 -18.057 -47.057 1.00 57.91 273 PRO A O 1
ATOM 2083 N N . SER A 1 274 ? -1.777 -16.802 -45.552 1.00 56.62 274 SER A N 1
ATOM 2084 C CA . SER A 1 274 ? -0.571 -16.621 -46.368 1.00 56.62 274 SER A CA 1
ATOM 2085 C C . SER A 1 274 ? 0.688 -16.951 -45.569 1.00 56.62 274 SER A C 1
ATOM 2087 O O . SER A 1 274 ? 1.046 -16.275 -44.606 1.00 56.62 274 SER A O 1
ATOM 2089 N N . GLU A 1 275 ? 1.304 -18.037 -46.015 1.00 48.47 275 GLU A N 1
ATOM 2090 C CA . GLU A 1 275 ? 2.658 -18.544 -45.818 1.00 48.47 275 GLU A CA 1
ATOM 2091 C C . GLU A 1 275 ? 3.772 -17.536 -45.438 1.00 48.47 275 GLU A C 1
ATOM 2093 O O . GLU A 1 275 ? 3.979 -16.504 -46.070 1.00 48.47 275 GLU A O 1
ATOM 2098 N N . SER A 1 276 ? 4.558 -17.947 -44.432 1.00 56.94 276 SER A N 1
ATOM 2099 C CA . SER A 1 276 ? 6.026 -17.771 -44.299 1.00 56.94 276 SER A CA 1
ATOM 2100 C C . SER A 1 276 ? 6.774 -18.276 -45.557 1.00 56.94 276 SER A C 1
ATOM 2102 O O . SER A 1 276 ? 6.197 -19.140 -46.211 1.00 56.94 276 SER A O 1
ATOM 2104 N N . PRO A 1 277 ? 8.052 -17.926 -45.879 1.00 67.19 277 PRO A N 1
ATOM 2105 C CA . PRO A 1 277 ? 9.178 -18.094 -44.938 1.00 67.19 277 PRO A CA 1
ATOM 2106 C C . PRO A 1 277 ? 10.471 -17.259 -45.142 1.00 67.19 277 PRO A C 1
ATOM 2108 O O . PRO A 1 277 ? 10.747 -16.719 -46.207 1.00 67.19 277 PRO A O 1
ATOM 2111 N N . GLY A 1 278 ? 11.336 -17.341 -44.117 1.00 53.31 278 GLY A N 1
ATOM 2112 C CA . GLY A 1 278 ? 12.808 -17.302 -44.218 1.00 53.31 278 GLY A CA 1
ATOM 2113 C C . GLY A 1 278 ? 13.435 -15.919 -44.415 1.00 53.31 278 GLY A C 1
ATOM 2114 O O . GLY A 1 278 ? 12.793 -14.988 -44.868 1.00 53.31 278 GLY A O 1
ATOM 2115 N N . ALA A 1 279 ? 14.709 -15.672 -44.142 1.00 55.56 279 ALA A N 1
ATOM 2116 C CA . ALA A 1 279 ? 15.812 -16.380 -43.500 1.00 55.56 279 ALA A CA 1
ATOM 2117 C C . ALA A 1 279 ? 16.931 -15.321 -43.374 1.00 55.56 279 ALA A C 1
ATOM 2119 O O . ALA A 1 279 ? 16.997 -14.423 -44.218 1.00 55.56 279 ALA A O 1
ATOM 2120 N N . GLY A 1 280 ? 17.816 -15.428 -42.379 1.00 56.28 280 GLY A N 1
ATOM 2121 C CA . GLY A 1 280 ? 18.997 -14.562 -42.257 1.00 56.28 280 GLY A CA 1
ATOM 2122 C C . GLY A 1 280 ? 19.473 -14.403 -40.831 1.00 56.28 280 GLY A C 1
ATOM 2123 O O . GLY A 1 280 ? 18.887 -13.550 -40.134 1.00 56.28 280 GLY A O 1
#

Mean predicted aligned error: 19.58 Å

Secondary structure (DSSP, 8-state):
--SSEEE-HHHHHHHHHHHHHHTGGGTTTT-EE-SSSEEE-GGG--TTSPPEEEEETTEEEEE-HHHHEEESTTSSEEEESEEE-SSSS-B--HHHHTTEEEEEETTTTEEEEEE------SSPPPP-TT---GGG-TTS-----------PPPPPGGGSTT---PPPPPP-PPPPPPPPP---TTTHHHHHHHHHHHHHHHHHHHHHHHHHHTTS----------------------S------PPPP-------------------------------

pLDDT: mean 72.92, std 21.71, range [36.41, 97.56]

Foldseek 3Di:
DDQAKAAAPVVLVVVLVVQVVQCPPNQQVNWADPDSFKIQHPPLDRQSTFWWWDDDPNDTDTHGSPLQWDDDPPHSMIGGSYHHPPDHDIDCHVSNCPQKDWDQPPPVRDIDIDGDPDDDDPDDDDDPPPDDDPVPPPPPPDPPPPPDPDPDPDDDPPPPPDPDDDDDDDDDDDDDDDDDDDDDPVVPVVVVVVVVVVVVVVVVCCVVVVVVVVVPDDPPSPRPPDDDDPDPDDPDDDPDDPDDDDDDDDDDDDDDDDDDDDDDDDDDDDDDDDDDDYDD

Radius of gyration: 33.86 Å; Cα contacts (8 Å, |Δi|>4): 220; chains: 1; bounding box: 92×54×101 Å

Sequence (280 aa):
GTTYTYLPPQIFKSFTAAVDEACKDGACGGATRKDRTCWVSPGNDTSSFPVFRFTIGGKHRLWHPTFYMYNKANSNTYCYTLEDNHARETVLGASWMQGHDIIFDLEDRRLGWAEADCPQYVERPDPVQGAMPPWMDSTSPSPHHSFMPTLAPAIPAEQVESITKAPPPPASTGFVPLGSSPLSDAGVAAVVVVAGVLILAACCVMCYGWRSRKRGGVYQLGVTQEPYSHRFEDIDDDWSSSTSSEPPHDIEDGDGGGGGRSRELDLLGEGGPSESPGAG

Solvent-accessible surface area (backbone atoms only — not comparable to full-atom values): 18838 Å² total; per-residue (Å²): 141,49,66,47,22,26,26,21,52,68,56,37,52,51,49,54,50,50,50,56,59,62,31,46,96,37,54,26,64,57,33,41,80,71,57,96,57,30,30,37,24,58,91,72,55,51,84,51,44,72,48,40,62,48,72,61,96,91,43,73,47,82,45,47,34,78,38,51,34,42,69,53,85,91,43,47,34,38,28,49,35,60,42,68,48,84,40,87,57,72,45,84,11,50,27,62,47,47,63,37,44,76,43,79,40,73,89,82,70,44,79,48,75,45,82,39,94,70,86,85,70,92,62,83,73,76,79,63,85,88,61,73,60,86,87,66,69,76,79,68,84,73,82,79,74,80,77,71,81,74,78,74,80,79,78,76,86,81,78,77,83,81,84,81,77,84,81,80,80,82,78,85,77,81,85,77,87,79,84,83,74,89,76,61,84,81,54,56,61,59,52,51,53,54,51,50,53,51,51,51,50,50,50,51,52,49,54,51,49,53,61,52,52,76,74,73,69,77,81,72,75,56,73,66,87,68,84,89,67,97,72,92,75,85,84,80,90,82,87,81,84,83,86,78,88,74,84,86,79,90,74,82,89,79,88,82,88,83,89,82,83,92,78,89,78,86,79,88,79,86,80,83,90,81,82,82,82,88,83,136

Organism: Perkinsus olseni (NCBI:txid32597)

InterPro domains:
  IPR001461 Aspartic peptidase A1 [PTHR13683] (1-116)
  IPR021109 Aspartic peptidase domain superfamily [G3DSA:2.40.70.10] (1-130)
  IPR021109 Aspartic peptidase domain superfamily [SSF50630] (1-120)
  IPR032799 Xylanase inhibitor, C-terminal [PF14541] (1-114)
  IPR033121 Peptidase family A1 domain [PS51767] (1-114)